Protein AF-A0A1V5ZGH4-F1 (afdb_monomer)

Structure (mmCIF, N/CA/C/O backbone):
data_AF-A0A1V5ZGH4-F1
#
_entry.id   AF-A0A1V5ZGH4-F1
#
loop_
_atom_site.group_PDB
_atom_site.id
_atom_site.type_symbol
_atom_site.label_atom_id
_atom_site.label_alt_id
_atom_site.label_comp_id
_atom_site.label_asym_id
_atom_site.label_entity_id
_atom_site.label_seq_id
_atom_site.pdbx_PDB_ins_code
_atom_site.Cartn_x
_atom_site.Cartn_y
_atom_site.Cartn_z
_atom_site.occupancy
_atom_site.B_iso_or_equiv
_atom_site.auth_seq_id
_atom_site.auth_comp_id
_atom_site.auth_asym_id
_atom_site.auth_atom_id
_atom_site.pdbx_PDB_model_num
ATOM 1 N N . MET A 1 1 ? -21.050 -9.419 33.003 1.00 55.97 1 MET A N 1
ATOM 2 C CA . MET A 1 1 ? -20.759 -8.321 32.056 1.00 55.97 1 MET A CA 1
ATOM 3 C C . MET A 1 1 ? -19.271 -8.332 31.789 1.00 55.97 1 MET A C 1
ATOM 5 O O . MET A 1 1 ? -18.521 -8.417 32.752 1.00 55.97 1 MET A O 1
ATOM 9 N N . GLY A 1 2 ? -18.867 -8.353 30.518 1.00 61.31 2 GLY A N 1
ATOM 10 C CA . GLY A 1 2 ? -17.455 -8.269 30.138 1.00 61.31 2 GLY A CA 1
ATOM 11 C C . GLY A 1 2 ? -16.910 -6.844 30.262 1.00 61.31 2 GLY A C 1
ATOM 12 O O . GLY A 1 2 ? -17.656 -5.923 30.594 1.00 61.31 2 GLY A O 1
ATOM 13 N N . ALA A 1 3 ? -15.615 -6.678 29.999 1.00 75.69 3 ALA A N 1
ATOM 14 C CA . ALA A 1 3 ? -14.953 -5.377 30.025 1.00 75.69 3 ALA A CA 1
ATOM 15 C C . ALA A 1 3 ? -15.514 -4.420 28.954 1.00 75.69 3 ALA A C 1
ATOM 17 O O . ALA A 1 3 ? -15.968 -4.855 27.892 1.00 75.69 3 ALA A O 1
ATOM 18 N N . PHE A 1 4 ? -15.469 -3.118 29.249 1.00 80.56 4 PHE A N 1
ATOM 19 C CA . PHE A 1 4 ? -15.640 -2.064 28.250 1.00 80.56 4 PHE A CA 1
ATOM 20 C C . PHE A 1 4 ? -14.310 -1.884 27.518 1.00 80.56 4 PHE A C 1
ATOM 22 O O . PHE A 1 4 ? -13.289 -1.665 28.164 1.00 80.56 4 PHE A O 1
ATOM 29 N N . ASP A 1 5 ? -14.324 -2.025 26.197 1.00 83.19 5 ASP A N 1
ATOM 30 C CA . ASP A 1 5 ? -13.121 -2.030 25.355 1.00 83.19 5 ASP A CA 1
ATOM 31 C C . ASP A 1 5 ? -12.947 -0.740 24.545 1.00 83.19 5 ASP A C 1
ATOM 33 O O . ASP A 1 5 ? -11.845 -0.457 24.088 1.00 83.19 5 ASP A O 1
ATOM 37 N N . THR A 1 6 ? -14.002 0.071 24.414 1.00 86.44 6 THR A N 1
ATOM 38 C CA . THR A 1 6 ? -13.953 1.350 23.699 1.00 86.44 6 THR A CA 1
ATOM 39 C C . THR A 1 6 ? -14.503 2.478 24.569 1.00 86.44 6 THR A C 1
ATOM 41 O O . THR A 1 6 ? -15.529 2.323 25.233 1.00 86.44 6 THR A O 1
ATOM 44 N N . ILE A 1 7 ? -13.833 3.631 24.568 1.00 89.75 7 ILE A N 1
ATOM 45 C CA . ILE A 1 7 ? -14.253 4.830 25.299 1.00 89.75 7 ILE A CA 1
ATOM 46 C C . ILE A 1 7 ? -14.331 5.990 24.312 1.00 89.75 7 ILE A C 1
ATOM 48 O O . ILE A 1 7 ? -13.326 6.375 23.723 1.00 89.75 7 ILE A O 1
ATOM 52 N N . VAL A 1 8 ? -15.524 6.560 24.159 1.00 88.88 8 VAL A N 1
ATOM 53 C CA . VAL A 1 8 ? -15.754 7.765 23.361 1.00 88.88 8 VAL A CA 1
ATOM 54 C C . VAL A 1 8 ? -15.909 8.944 24.310 1.00 88.88 8 VAL A C 1
ATOM 56 O O . VAL A 1 8 ? -16.817 8.950 25.140 1.00 88.88 8 VAL A O 1
ATOM 59 N N . THR A 1 9 ? -15.049 9.950 24.175 1.00 91.62 9 THR A N 1
ATOM 60 C CA . THR A 1 9 ? -15.117 11.181 24.971 1.00 91.62 9 THR A CA 1
ATOM 61 C C . THR A 1 9 ? -15.479 12.346 24.066 1.00 91.62 9 THR A C 1
ATOM 63 O O . THR A 1 9 ? -14.776 12.630 23.101 1.00 91.62 9 THR A O 1
ATOM 66 N N . VAL A 1 10 ? -16.569 13.037 24.390 1.00 90.56 10 VAL A N 1
ATOM 67 C CA . VAL A 1 10 ? -16.991 14.259 23.704 1.00 90.56 10 VAL A CA 1
ATOM 68 C C . VAL A 1 10 ? -16.740 15.431 24.634 1.00 90.56 10 VAL A C 1
ATOM 70 O O . VAL A 1 10 ? -17.410 15.550 25.659 1.00 90.56 10 VAL A O 1
ATOM 73 N N . THR A 1 11 ? -15.800 16.296 24.266 1.00 93.00 11 THR A N 1
ATOM 74 C CA . THR A 1 11 ? -15.517 17.546 24.977 1.00 93.00 11 THR A CA 1
ATOM 75 C C . THR A 1 11 ? -16.171 18.704 24.236 1.00 93.00 11 THR A C 1
ATOM 77 O O . THR A 1 11 ? -16.008 18.847 23.026 1.00 93.00 11 THR A O 1
ATOM 80 N N . ARG A 1 12 ? -16.940 19.515 24.956 1.00 92.12 12 ARG A N 1
ATOM 81 C CA . ARG A 1 12 ? -17.591 20.721 24.438 1.00 92.12 12 ARG A CA 1
ATOM 82 C C . ARG A 1 12 ? -16.679 21.936 24.597 1.00 92.12 12 ARG A C 1
ATOM 84 O O . ARG A 1 12 ? -15.725 21.909 25.369 1.00 92.12 12 ARG A O 1
ATOM 91 N N . GLU A 1 13 ? -16.997 23.019 23.890 1.00 91.62 13 GLU A N 1
ATOM 92 C CA . GLU A 1 13 ? -16.231 24.278 23.950 1.00 91.62 13 GLU A CA 1
ATOM 93 C C . GLU A 1 13 ? -16.176 24.894 25.357 1.00 91.62 13 GLU A C 1
ATOM 95 O O . GLU A 1 13 ? -15.212 25.572 25.696 1.00 91.62 13 GLU A O 1
ATOM 100 N N . ASP A 1 14 ? -17.175 24.622 26.200 1.00 93.06 14 ASP A N 1
ATOM 101 C CA . ASP A 1 14 ? -17.209 25.041 27.607 1.00 93.06 14 ASP A CA 1
ATOM 102 C C . ASP A 1 14 ? -16.295 24.200 28.525 1.00 93.06 14 ASP A C 1
ATOM 104 O O . ASP A 1 14 ? -16.265 24.410 29.737 1.00 93.06 14 ASP A O 1
ATOM 108 N N . GLY A 1 15 ? -15.555 23.241 27.958 1.00 89.19 15 GLY A N 1
ATOM 109 C CA . GLY A 1 15 ? -14.664 22.333 28.674 1.00 89.19 15 GLY A CA 1
ATOM 110 C C . GLY A 1 15 ? -15.375 21.159 29.348 1.00 89.19 15 GLY A C 1
ATOM 111 O O . GLY A 1 15 ? -14.707 20.316 29.947 1.00 89.19 15 GLY A O 1
ATOM 112 N N . THR A 1 16 ? -16.705 21.056 29.252 1.00 93.94 16 THR A N 1
ATOM 113 C CA . THR A 1 16 ? -17.432 19.900 29.784 1.00 93.94 16 THR A CA 1
ATOM 114 C C . THR A 1 16 ? -17.231 18.684 28.889 1.00 93.94 16 THR A C 1
ATOM 116 O O . THR A 1 16 ? -17.335 18.765 27.664 1.00 93.94 16 THR A O 1
ATOM 119 N N . SER A 1 17 ? -16.950 17.534 29.501 1.00 93.50 17 SER A N 1
ATOM 120 C CA . SER A 1 17 ? -16.803 16.264 28.797 1.00 93.50 17 SER A CA 1
ATOM 121 C C . SER A 1 17 ? -17.914 15.288 29.166 1.00 93.50 17 SER A C 1
ATOM 123 O O . SER A 1 17 ? -18.439 15.283 30.282 1.00 93.50 17 SER A O 1
ATOM 125 N N . ARG A 1 18 ? -18.308 14.474 28.189 1.00 93.44 18 ARG A N 1
ATOM 126 C CA . ARG A 1 18 ? -19.202 13.329 28.371 1.00 93.44 18 ARG A CA 1
ATOM 127 C C . ARG A 1 18 ? -18.505 12.098 27.832 1.00 93.44 18 ARG A C 1
ATOM 129 O O . ARG A 1 18 ? -17.919 12.154 26.750 1.00 93.44 18 ARG A O 1
ATOM 136 N N . THR A 1 19 ? -18.597 11.002 28.565 1.00 93.50 19 THR A N 1
ATOM 137 C CA . THR A 1 19 ? -17.892 9.766 28.240 1.00 93.50 19 THR A CA 1
ATOM 138 C C . THR A 1 19 ? -18.896 8.656 28.000 1.00 93.50 19 THR A C 1
ATOM 140 O O . THR A 1 19 ? -19.766 8.403 28.826 1.00 93.50 19 THR A O 1
ATOM 143 N N . LEU A 1 20 ? -18.769 7.960 26.881 1.00 93.31 20 LEU A N 1
ATOM 144 C CA . LEU A 1 20 ? -19.541 6.771 26.568 1.00 93.31 20 LEU A CA 1
ATOM 145 C C . LEU A 1 20 ? -18.589 5.578 26.514 1.00 93.31 20 LEU A C 1
ATOM 147 O O . LEU A 1 20 ? -17.745 5.482 25.626 1.00 93.31 20 LEU A O 1
ATOM 151 N N . SER A 1 21 ? -18.716 4.669 27.474 1.00 93.25 21 SER A N 1
ATOM 152 C CA . SER A 1 21 ? -17.976 3.407 27.487 1.00 93.25 21 SER A CA 1
ATOM 153 C C . SER A 1 21 ? -18.789 2.350 26.754 1.00 93.25 21 SER A C 1
ATOM 155 O O . SER A 1 21 ? -19.919 2.080 27.151 1.00 93.25 21 SER A O 1
ATOM 157 N N . ILE A 1 22 ? -18.226 1.746 25.713 1.00 92.69 22 ILE A N 1
ATOM 158 C CA . ILE A 1 22 ? -18.838 0.693 24.896 1.00 92.69 22 ILE A CA 1
ATOM 159 C C . ILE A 1 22 ? -18.094 -0.616 25.165 1.00 92.69 22 ILE A C 1
ATOM 161 O O . ILE A 1 22 ? -16.866 -0.647 25.242 1.00 92.69 22 ILE A O 1
ATOM 165 N N . GLY A 1 23 ? -18.847 -1.688 25.389 1.00 91.62 23 GLY A N 1
ATOM 166 C CA . GLY A 1 23 ? -18.306 -2.982 25.785 1.00 91.62 23 GLY A CA 1
ATOM 167 C C . GLY A 1 23 ? -18.726 -4.105 24.862 1.00 91.62 23 GLY A C 1
ATOM 168 O O . GLY A 1 23 ? -18.994 -3.909 23.679 1.00 91.62 23 GLY A O 1
ATOM 169 N N . GLN A 1 24 ? -18.773 -5.309 25.412 1.00 91.94 24 GLN A N 1
ATOM 170 C CA . GLN A 1 24 ? -19.052 -6.524 24.652 1.00 91.94 24 GLN A CA 1
ATOM 171 C C . GLN A 1 24 ? -20.426 -6.504 23.943 1.00 91.94 24 GLN A C 1
ATOM 173 O O . GLN A 1 24 ? -21.331 -5.762 24.357 1.00 91.94 24 GLN A O 1
ATOM 178 N N . PRO A 1 25 ? -20.602 -7.335 22.896 1.00 91.31 25 PRO A N 1
ATOM 179 C CA . PRO A 1 25 ? -21.894 -7.540 22.251 1.00 91.31 25 PRO A CA 1
ATOM 180 C C . PRO A 1 25 ? -23.003 -7.884 23.250 1.00 91.31 25 PRO A C 1
ATOM 182 O O . PRO A 1 25 ? -22.788 -8.590 24.240 1.00 91.31 25 PRO A O 1
ATOM 185 N N . SER A 1 26 ? -24.200 -7.366 22.991 1.00 91.81 26 SER A N 1
ATOM 186 C CA . SER A 1 26 ? -25.384 -7.668 23.786 1.00 91.81 26 SER A CA 1
ATOM 187 C C . SER A 1 26 ? -25.845 -9.100 23.543 1.00 91.81 26 SER A C 1
ATOM 189 O O . SER A 1 26 ? -25.859 -9.585 22.417 1.00 91.81 26 SER A O 1
ATOM 191 N N . LEU A 1 27 ? -26.258 -9.778 24.614 1.00 91.25 27 LEU A N 1
ATOM 192 C CA . LEU A 1 27 ? -26.793 -11.140 24.527 1.00 91.25 27 LEU A CA 1
ATOM 193 C C . LEU A 1 27 ? -28.260 -11.172 24.076 1.00 91.25 27 LEU A C 1
ATOM 195 O O . LEU A 1 27 ? -28.782 -12.239 23.766 1.00 91.25 27 LEU A O 1
ATOM 199 N N . SER A 1 28 ? -28.948 -10.029 24.110 1.00 87.62 28 SER A N 1
ATOM 200 C CA . SER A 1 28 ? -30.410 -9.966 23.972 1.00 87.62 28 SER A CA 1
ATOM 201 C C . SER A 1 28 ? -30.882 -9.218 22.732 1.00 87.62 28 SER A C 1
ATOM 203 O O . SER A 1 28 ? -31.994 -9.461 22.276 1.00 87.62 28 SER A O 1
ATOM 205 N N . ILE A 1 29 ? -30.069 -8.307 22.199 1.00 89.00 29 ILE A N 1
ATOM 206 C CA . ILE A 1 29 ? -30.369 -7.567 20.970 1.00 89.00 29 ILE A CA 1
ATOM 207 C C . ILE A 1 29 ? -29.097 -7.432 20.136 1.00 89.00 29 ILE A C 1
ATOM 209 O O . ILE A 1 29 ? -28.000 -7.476 20.688 1.00 89.00 29 ILE A O 1
ATOM 213 N N . ASP A 1 30 ? -29.250 -7.223 18.831 1.00 89.81 30 ASP A N 1
ATOM 214 C CA . ASP A 1 30 ? -28.123 -6.965 17.934 1.00 89.81 30 ASP A CA 1
ATOM 215 C C . ASP A 1 30 ? -27.533 -5.569 18.200 1.00 89.81 30 ASP A C 1
ATOM 217 O O . ASP A 1 30 ? -28.097 -4.535 17.822 1.00 89.81 30 ASP A O 1
ATOM 221 N N . GLY A 1 31 ? -26.433 -5.533 18.952 1.00 92.31 31 GLY A N 1
ATOM 222 C CA . GLY A 1 31 ? -25.888 -4.304 19.509 1.00 92.31 31 GLY A CA 1
ATOM 223 C C . GLY A 1 31 ? -24.791 -4.530 20.541 1.00 92.31 31 GLY A C 1
ATOM 224 O O . GLY A 1 31 ? -24.323 -5.651 20.742 1.00 92.31 31 GLY A O 1
ATOM 225 N N . ARG A 1 32 ? -24.376 -3.461 21.226 1.00 93.62 32 ARG A N 1
ATOM 226 C CA . ARG A 1 32 ? -23.315 -3.500 22.250 1.00 93.62 32 ARG A CA 1
ATOM 227 C C . ARG A 1 32 ? -23.765 -2.819 23.534 1.00 93.62 32 ARG A C 1
ATOM 229 O O . ARG A 1 32 ? -24.483 -1.820 23.496 1.00 93.62 32 ARG A O 1
ATOM 236 N N . TYR A 1 33 ? -23.347 -3.355 24.678 1.00 94.19 33 TYR A N 1
ATOM 237 C CA . TYR A 1 33 ? -23.601 -2.699 25.960 1.00 94.19 33 TYR A CA 1
ATOM 238 C C . TYR A 1 33 ? -22.819 -1.389 26.057 1.00 94.19 33 TYR A C 1
ATOM 240 O O . TYR A 1 33 ? -21.666 -1.324 25.631 1.00 94.19 33 TYR A O 1
ATOM 248 N N . ALA A 1 34 ? -23.426 -0.366 26.657 1.00 93.94 34 ALA A N 1
ATOM 249 C CA . ALA A 1 34 ? -22.778 0.916 26.877 1.00 93.94 34 ALA A CA 1
ATOM 250 C C . ALA A 1 34 ? -23.154 1.558 28.217 1.00 93.94 34 ALA A C 1
ATOM 252 O O . ALA A 1 34 ? -24.226 1.302 28.770 1.00 93.94 34 ALA A O 1
ATOM 253 N N . ARG A 1 35 ? -22.271 2.418 28.727 1.00 94.69 35 ARG A N 1
ATOM 254 C CA . ARG A 1 35 ? -22.491 3.246 29.919 1.00 94.69 35 ARG A CA 1
ATOM 255 C C . ARG A 1 35 ? -22.133 4.688 29.627 1.00 94.69 35 ARG A C 1
ATOM 257 O O . ARG A 1 35 ? -21.101 4.957 29.020 1.00 94.69 35 ARG A O 1
ATOM 264 N N . LEU A 1 36 ? -22.974 5.600 30.097 1.00 93.31 36 LEU A N 1
ATOM 265 C CA . LEU A 1 36 ? -22.738 7.035 30.001 1.00 93.31 36 LEU A CA 1
ATOM 266 C C . LEU A 1 36 ? -22.156 7.541 31.325 1.00 93.31 36 LEU A C 1
ATOM 268 O O . LEU A 1 36 ? -22.704 7.240 32.385 1.00 93.31 36 LEU A O 1
ATOM 272 N N . ASP A 1 37 ? -21.055 8.281 31.253 1.00 91.94 37 ASP A N 1
ATOM 273 C CA . ASP A 1 37 ? -20.356 8.949 32.357 1.00 91.94 37 ASP A CA 1
ATOM 274 C C . ASP A 1 37 ? -20.079 8.044 33.568 1.00 91.94 37 ASP A C 1
ATOM 276 O O . ASP A 1 37 ? -20.186 8.464 34.717 1.00 91.94 37 ASP A O 1
ATOM 280 N N . GLY A 1 38 ? -19.770 6.768 33.315 1.00 85.81 38 GLY A N 1
ATOM 281 C CA . GLY A 1 38 ? -19.502 5.790 34.373 1.00 85.81 38 GLY A CA 1
ATOM 282 C C . GLY A 1 38 ? -20.718 5.410 35.228 1.00 85.81 38 GLY A C 1
ATOM 283 O O . GLY A 1 38 ? -20.540 4.776 36.263 1.00 85.81 38 GLY A O 1
ATOM 284 N N . SER A 1 39 ? -21.938 5.768 34.815 1.00 89.88 39 SER A N 1
ATOM 285 C CA . SER A 1 39 ? -23.162 5.421 35.547 1.00 89.88 39 SER A CA 1
ATOM 286 C C . SER A 1 39 ? -23.381 3.906 35.671 1.00 89.88 39 SER A C 1
ATOM 288 O O . SER A 1 39 ? -22.960 3.116 34.823 1.00 89.88 39 SER A O 1
ATOM 290 N N . ASP A 1 40 ? -24.097 3.495 36.723 1.00 86.38 40 ASP A N 1
ATOM 291 C CA . ASP A 1 40 ? -24.475 2.090 36.944 1.00 86.38 40 ASP A CA 1
ATOM 292 C C . ASP A 1 40 ? -25.508 1.580 35.926 1.00 86.38 40 ASP A C 1
ATOM 294 O O . ASP A 1 40 ? -25.637 0.374 35.689 1.00 86.38 40 ASP A O 1
ATOM 298 N N . ALA A 1 41 ? -26.238 2.501 35.290 1.00 87.75 41 ALA A N 1
ATOM 299 C CA . ALA A 1 41 ? -27.206 2.182 34.255 1.00 87.75 41 ALA A CA 1
ATOM 300 C C . ALA A 1 41 ? -26.488 1.673 32.999 1.00 87.75 41 ALA A C 1
ATOM 302 O O . ALA A 1 41 ? -25.701 2.380 32.373 1.00 87.75 41 ALA A O 1
ATOM 303 N N . THR A 1 42 ? -26.790 0.435 32.607 1.00 89.56 42 THR A N 1
ATOM 304 C CA . THR A 1 42 ? -26.264 -0.145 31.371 1.00 89.56 42 THR A CA 1
ATOM 305 C C . THR A 1 42 ? -27.312 -0.049 30.276 1.00 89.56 42 THR A C 1
ATOM 307 O O . THR A 1 42 ? -28.404 -0.605 30.387 1.00 89.56 42 THR A O 1
ATOM 310 N N . LEU A 1 43 ? -26.961 0.675 29.222 1.00 91.81 43 LEU A N 1
ATOM 311 C CA . LEU A 1 43 ? -27.752 0.829 28.014 1.00 91.81 43 LEU A CA 1
ATOM 312 C C . LEU A 1 43 ? -27.292 -0.193 26.974 1.00 91.81 43 LEU A C 1
ATOM 314 O O . LEU A 1 43 ? -26.220 -0.792 27.098 1.00 91.81 43 LEU A O 1
ATOM 318 N N . VAL A 1 44 ? -28.092 -0.375 25.929 1.00 93.50 44 VAL A N 1
ATOM 319 C CA . VAL A 1 44 ? -27.666 -1.125 24.749 1.00 93.50 44 VAL A CA 1
ATOM 320 C C . VAL A 1 44 ? -27.746 -0.210 23.541 1.00 93.50 44 VAL A C 1
ATOM 322 O O . VAL A 1 44 ? -28.803 0.343 23.247 1.00 93.50 44 VAL A O 1
ATOM 325 N N . LEU A 1 45 ? -26.613 -0.037 22.870 1.00 93.12 45 LEU A N 1
ATOM 326 C CA . LEU A 1 45 ? -26.533 0.631 21.579 1.00 93.12 45 LEU A CA 1
ATOM 327 C C . LEU A 1 45 ? -26.938 -0.358 20.497 1.00 93.12 45 LEU A C 1
ATOM 329 O O . LEU A 1 45 ? -26.539 -1.523 20.557 1.00 93.12 45 LEU A O 1
ATOM 333 N N . SER A 1 46 ? -27.684 0.108 19.498 1.00 94.31 46 SER A N 1
ATOM 334 C CA . SER A 1 46 ? -27.906 -0.682 18.289 1.00 94.31 46 SER A CA 1
ATOM 335 C C . SER A 1 46 ? -26.567 -0.979 17.610 1.00 94.31 46 SER A C 1
ATOM 337 O O . SER A 1 46 ? -25.608 -0.216 17.761 1.00 94.31 46 SER A O 1
ATOM 339 N N . ARG A 1 47 ? -26.492 -2.064 16.836 1.00 90.75 47 ARG A N 1
ATOM 340 C CA . ARG A 1 47 ? -25.303 -2.366 16.029 1.00 90.75 47 ARG A CA 1
ATOM 341 C C . ARG A 1 47 ? -24.875 -1.175 15.165 1.00 90.75 47 ARG A C 1
ATOM 343 O O . ARG A 1 47 ? -23.711 -0.799 15.194 1.00 90.75 47 ARG A O 1
ATOM 350 N N . ALA A 1 48 ? -25.826 -0.545 14.476 1.00 89.75 48 ALA A N 1
ATOM 351 C CA . ALA A 1 48 ? -25.554 0.586 13.595 1.00 89.75 48 ALA A CA 1
ATOM 352 C C . ALA A 1 48 ? -24.981 1.803 14.341 1.00 89.75 48 ALA A C 1
ATOM 354 O O . ALA A 1 48 ? -24.128 2.505 13.805 1.00 89.75 48 ALA A O 1
ATOM 355 N N . ASP A 1 49 ? -25.434 2.076 15.567 1.00 91.44 49 ASP A N 1
ATOM 356 C CA . ASP A 1 49 ? -24.892 3.183 16.366 1.00 91.44 49 ASP A CA 1
ATOM 357 C C . ASP A 1 49 ? -23.538 2.828 16.976 1.00 91.44 49 ASP A C 1
ATOM 359 O O . ASP A 1 49 ? -22.646 3.671 17.021 1.00 91.44 49 ASP A O 1
ATOM 363 N N . ALA A 1 50 ? -23.361 1.576 17.402 1.00 89.06 50 ALA A N 1
ATOM 364 C CA . ALA A 1 50 ? -22.081 1.087 17.887 1.00 89.06 50 ALA A CA 1
ATOM 365 C C . ALA A 1 50 ? -21.004 1.162 16.792 1.00 89.06 50 ALA A C 1
ATOM 367 O O . ALA A 1 50 ? -19.940 1.706 17.050 1.00 89.06 50 ALA A O 1
ATOM 368 N N . GLU A 1 51 ? -21.295 0.712 15.568 1.00 87.88 51 GLU A N 1
ATOM 369 C CA . GLU A 1 51 ? -20.355 0.747 14.434 1.00 87.88 51 GLU A CA 1
ATOM 370 C C . GLU A 1 51 ? -19.937 2.178 14.056 1.00 87.88 51 GLU A C 1
ATOM 372 O O . GLU A 1 51 ? -18.766 2.420 13.781 1.00 87.88 51 GLU A O 1
ATOM 377 N N . LYS A 1 52 ? -20.849 3.158 14.131 1.00 86.44 52 LYS A N 1
ATOM 378 C CA . LYS A 1 52 ? -20.514 4.581 13.914 1.00 86.44 52 LYS A CA 1
ATOM 379 C C . LYS A 1 52 ? -19.590 5.158 14.986 1.00 86.44 52 LYS A C 1
ATOM 381 O O . LYS A 1 52 ? -18.876 6.120 14.724 1.00 86.44 52 LYS A O 1
ATOM 386 N N . LEU A 1 53 ? -19.669 4.636 16.208 1.00 86.50 53 LEU A N 1
ATOM 387 C CA . LEU A 1 53 ? -18.897 5.107 17.360 1.00 86.50 53 LEU A CA 1
ATOM 388 C C . LEU A 1 53 ? -17.575 4.353 17.525 1.00 86.50 53 LEU A C 1
ATOM 390 O O . LEU A 1 53 ? -16.660 4.858 18.169 1.00 86.50 53 LEU A O 1
ATOM 394 N N . THR A 1 54 ? -17.474 3.160 16.945 1.00 83.50 54 THR A N 1
ATOM 395 C CA . THR A 1 54 ? -16.273 2.327 16.928 1.00 83.50 54 THR A CA 1
ATOM 396 C C . THR A 1 54 ? -15.781 2.163 15.496 1.00 83.50 54 THR A C 1
ATOM 398 O O . THR A 1 54 ? -15.617 1.034 15.028 1.00 83.50 54 THR A O 1
ATOM 401 N N . LEU A 1 55 ? -15.589 3.284 14.789 1.00 78.62 55 LEU A N 1
ATOM 402 C CA . LEU A 1 55 ? -14.953 3.253 13.475 1.00 78.62 55 LEU A CA 1
ATOM 403 C C . LEU A 1 55 ? -13.604 2.541 13.621 1.00 78.62 55 LEU A C 1
ATOM 405 O O . LEU A 1 55 ? -12.839 2.879 14.536 1.00 78.62 55 LEU A O 1
ATOM 409 N N . PRO A 1 56 ? -13.318 1.530 12.787 1.00 73.94 56 PRO A N 1
ATOM 410 C CA . PRO A 1 56 ? -12.026 0.880 12.834 1.00 73.94 56 PRO A CA 1
ATOM 411 C C . PRO A 1 56 ? -10.962 1.938 12.553 1.00 73.94 56 PRO A C 1
ATOM 413 O O . PRO A 1 56 ? -11.172 2.848 11.755 1.00 73.94 56 PRO A O 1
ATOM 416 N N . VAL A 1 57 ? -9.818 1.826 13.227 1.00 70.12 57 VAL A N 1
ATOM 417 C CA . VAL A 1 57 ? -8.762 2.844 13.163 1.00 70.12 57 VAL A CA 1
ATOM 418 C C . VAL A 1 57 ? -8.390 3.158 11.713 1.00 70.12 57 VAL A C 1
ATOM 420 O O . VAL A 1 57 ? -8.204 4.323 11.395 1.00 70.12 57 VAL A O 1
ATOM 423 N N . ARG A 1 58 ? -8.404 2.160 10.822 1.00 73.50 58 ARG A N 1
ATOM 424 C CA . ARG A 1 58 ? -8.174 2.314 9.379 1.00 73.50 58 ARG A CA 1
ATOM 425 C C . ARG A 1 58 ? -9.073 3.336 8.676 1.00 73.50 58 ARG A C 1
ATOM 427 O O . ARG A 1 58 ? -8.586 4.031 7.796 1.00 73.50 58 ARG A O 1
ATOM 434 N N . ASP A 1 59 ? -10.325 3.493 9.104 1.00 73.44 59 ASP A N 1
ATOM 435 C CA . ASP A 1 59 ? -11.275 4.438 8.499 1.00 73.44 59 ASP A CA 1
ATOM 436 C C . ASP A 1 59 ? -10.920 5.898 8.838 1.00 73.44 59 ASP A C 1
ATOM 438 O O . ASP A 1 59 ? -11.460 6.831 8.248 1.00 73.44 59 ASP A O 1
ATOM 442 N N . LEU A 1 60 ? -10.009 6.109 9.795 1.00 73.94 60 LEU A N 1
ATOM 443 C CA . LEU A 1 60 ? -9.483 7.424 10.156 1.00 73.94 60 LEU A CA 1
ATOM 444 C C . LEU A 1 60 ? -8.227 7.802 9.355 1.00 73.94 60 LEU A C 1
ATOM 446 O O . LEU A 1 60 ? -7.760 8.935 9.479 1.00 73.94 60 LEU A O 1
ATOM 450 N N . PHE A 1 61 ? -7.670 6.884 8.559 1.00 68.69 61 PHE A N 1
ATOM 451 C CA . PHE A 1 61 ? -6.455 7.107 7.779 1.00 68.69 61 PHE A CA 1
ATOM 452 C C . PHE A 1 61 ? -6.742 7.066 6.280 1.00 68.69 61 PHE A C 1
ATOM 454 O O . PHE A 1 61 ? -7.580 6.312 5.794 1.00 68.69 61 PHE A O 1
ATOM 461 N N . VAL A 1 62 ? -5.988 7.865 5.529 1.00 69.00 62 VAL A N 1
ATOM 462 C CA . VAL A 1 62 ? -5.881 7.692 4.081 1.00 69.00 62 VAL A CA 1
ATOM 463 C C . VAL A 1 62 ? -4.972 6.486 3.845 1.00 69.00 62 VAL A C 1
ATOM 465 O O . VAL A 1 62 ? -3.797 6.524 4.196 1.00 69.00 62 VAL A O 1
ATOM 468 N N . LEU A 1 63 ? -5.530 5.406 3.294 1.00 75.06 63 LEU A N 1
ATOM 469 C CA . LEU A 1 63 ? -4.810 4.154 3.012 1.00 75.06 63 LEU A CA 1
ATOM 470 C C . LEU A 1 63 ? -4.129 4.150 1.633 1.00 75.06 63 LEU A C 1
ATOM 472 O O . LEU A 1 63 ? -3.618 3.115 1.210 1.00 75.06 63 LEU A O 1
ATOM 476 N N . SER A 1 64 ? -4.109 5.291 0.937 1.00 76.44 64 SER A N 1
ATOM 477 C CA . SER A 1 64 ? -3.158 5.549 -0.149 1.00 76.44 64 SER A CA 1
ATOM 478 C C . SER A 1 64 ? -1.794 5.776 0.481 1.00 76.44 64 SER A C 1
ATOM 480 O O . SER A 1 64 ? -1.526 6.820 1.071 1.00 76.44 64 SER A O 1
ATOM 482 N N . VAL A 1 65 ? -0.965 4.742 0.431 1.00 71.25 65 VAL A N 1
ATOM 483 C CA . VAL A 1 65 ? 0.323 4.730 1.130 1.00 71.25 65 VAL A CA 1
ATOM 484 C C . VAL A 1 65 ? 1.463 5.227 0.240 1.00 71.25 65 VAL A C 1
ATOM 486 O O . VAL A 1 65 ? 2.526 5.625 0.718 1.00 71.25 65 VAL A O 1
ATOM 489 N N . LEU A 1 66 ? 1.233 5.217 -1.068 1.00 79.44 66 LEU A N 1
ATOM 490 C CA . LEU A 1 66 ? 2.139 5.747 -2.065 1.00 79.44 66 LEU A CA 1
ATOM 491 C C . LEU A 1 66 ? 1.603 7.116 -2.481 1.00 79.44 66 LEU A C 1
ATOM 493 O O . LEU A 1 66 ? 0.481 7.225 -2.959 1.00 79.44 66 LEU A O 1
ATOM 497 N N . ASP A 1 67 ? 2.390 8.154 -2.213 1.00 80.25 67 ASP A N 1
ATOM 498 C CA . ASP A 1 67 ? 2.083 9.538 -2.578 1.00 80.25 67 ASP A CA 1
ATOM 499 C C . ASP A 1 67 ? 3.344 10.161 -3.169 1.00 80.25 67 ASP A C 1
ATOM 501 O O . ASP A 1 67 ? 4.068 10.929 -2.530 1.00 80.25 67 ASP A O 1
ATOM 505 N N . PHE A 1 68 ? 3.685 9.720 -4.376 1.00 83.81 68 PHE A N 1
ATOM 506 C CA . PHE A 1 68 ? 4.808 10.274 -5.113 1.00 83.81 68 PHE A CA 1
ATOM 507 C C . PHE A 1 68 ? 4.321 10.981 -6.372 1.00 83.81 68 PHE A C 1
ATOM 509 O O . PHE A 1 68 ? 3.314 10.631 -6.985 1.00 83.81 68 PHE A O 1
ATOM 516 N N . ASP A 1 69 ? 5.071 11.999 -6.785 1.00 85.38 69 ASP A N 1
ATOM 517 C CA . ASP A 1 69 ? 4.778 12.722 -8.014 1.00 85.38 69 ASP A CA 1
ATOM 518 C C . ASP A 1 69 ? 5.061 11.807 -9.213 1.00 85.38 69 ASP A C 1
ATOM 520 O O . ASP A 1 69 ? 6.216 11.590 -9.591 1.00 85.38 69 ASP A O 1
ATOM 524 N N . VAL A 1 70 ? 3.995 11.264 -9.808 1.00 86.00 70 VAL A N 1
ATOM 525 C CA . VAL A 1 70 ? 4.058 10.347 -10.957 1.00 86.00 70 VAL A CA 1
ATOM 526 C C . VAL A 1 70 ? 4.862 10.933 -12.123 1.00 86.00 70 VAL A C 1
ATOM 528 O O . VAL A 1 70 ? 5.542 10.204 -12.843 1.00 86.00 70 VAL A O 1
ATOM 531 N N . GLN A 1 71 ? 4.876 12.264 -12.271 1.00 86.56 71 GLN A N 1
ATOM 532 C CA . GLN A 1 71 ? 5.633 12.950 -13.317 1.00 86.56 71 GLN A CA 1
ATOM 533 C C . GLN A 1 71 ? 7.123 13.071 -13.002 1.00 86.56 71 GLN A C 1
ATOM 535 O O . GLN A 1 71 ? 7.894 13.358 -13.914 1.00 86.56 71 GLN A O 1
ATOM 540 N N . LYS A 1 72 ? 7.552 12.789 -11.769 1.00 88.62 72 LYS A N 1
ATOM 541 C CA . LYS A 1 72 ? 8.959 12.780 -11.339 1.00 88.62 72 LYS A CA 1
ATOM 542 C C . LYS A 1 72 ? 9.531 11.378 -11.154 1.00 88.62 72 LYS A C 1
ATOM 544 O O . LYS A 1 72 ? 10.663 11.247 -10.699 1.00 88.62 72 LYS A O 1
ATOM 549 N N . VAL A 1 73 ?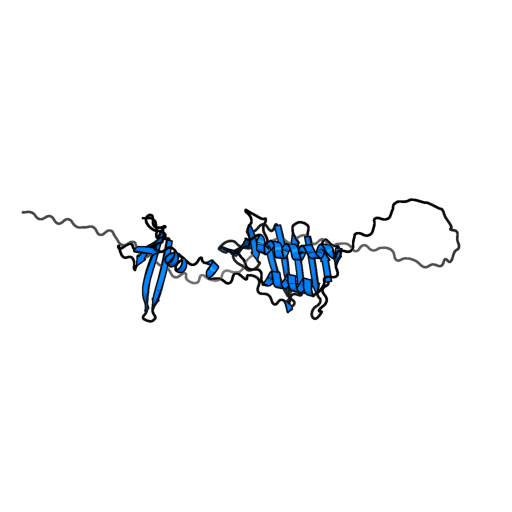 8.807 10.316 -11.507 1.00 90.19 73 VAL A N 1
ATOM 550 C CA . VAL A 1 73 ? 9.349 8.948 -11.443 1.00 90.19 73 VAL A CA 1
ATOM 551 C C . VAL A 1 73 ? 10.423 8.773 -12.505 1.00 90.19 73 VAL A C 1
ATOM 553 O O . VAL A 1 73 ? 10.154 8.917 -13.687 1.00 90.19 73 VAL A O 1
ATOM 556 N N . LYS A 1 74 ? 11.659 8.483 -12.115 1.00 93.06 74 LYS A N 1
ATOM 557 C CA . LYS A 1 74 ? 12.784 8.300 -13.040 1.00 93.06 74 LYS A CA 1
ATOM 558 C C . LYS A 1 74 ? 13.017 6.830 -13.368 1.00 93.06 74 LYS A C 1
ATOM 560 O O . LYS A 1 74 ? 13.377 6.493 -14.496 1.00 93.06 74 LYS A O 1
ATOM 565 N N . GLN A 1 75 ? 12.831 5.964 -12.379 1.00 93.00 75 GLN A N 1
ATOM 566 C CA . GLN A 1 75 ? 13.068 4.534 -12.502 1.00 93.00 75 GLN A CA 1
ATOM 567 C C . GLN A 1 75 ? 12.047 3.761 -11.668 1.00 93.00 75 GLN A C 1
ATOM 569 O O . GLN A 1 75 ? 11.689 4.175 -10.567 1.00 93.00 75 GLN A O 1
ATOM 574 N N . LEU A 1 76 ? 11.599 2.631 -12.203 1.00 93.25 76 LEU A N 1
ATOM 575 C CA . LEU A 1 76 ? 10.762 1.654 -11.526 1.00 93.25 76 LEU A CA 1
ATOM 576 C C . LEU A 1 76 ? 11.409 0.281 -11.703 1.00 93.25 76 LEU A C 1
ATOM 578 O O . LEU A 1 76 ? 11.605 -0.174 -12.826 1.00 93.25 76 LEU A O 1
ATOM 582 N N . HIS A 1 77 ? 11.738 -0.382 -10.600 1.00 94.31 77 HIS A N 1
ATOM 583 C CA . HIS A 1 77 ? 12.273 -1.741 -10.601 1.00 94.31 77 HIS A CA 1
ATOM 584 C C . HIS A 1 77 ? 11.340 -2.658 -9.825 1.00 94.31 77 HIS A C 1
ATOM 586 O O . HIS A 1 77 ? 11.147 -2.459 -8.632 1.00 94.31 77 HIS A O 1
ATOM 592 N N . VAL A 1 78 ? 10.761 -3.657 -10.480 1.00 92.06 78 VAL A N 1
ATOM 593 C CA . VAL A 1 78 ? 9.869 -4.640 -9.860 1.00 92.06 78 VAL A CA 1
ATOM 594 C C . VAL A 1 78 ? 10.483 -6.025 -9.990 1.00 92.06 78 VAL A C 1
ATOM 596 O O . VAL A 1 78 ? 10.815 -6.461 -11.087 1.00 92.06 78 VAL A O 1
ATOM 599 N N . THR A 1 79 ? 10.605 -6.728 -8.869 1.00 91.62 79 THR A N 1
ATOM 600 C CA . THR A 1 79 ? 11.146 -8.089 -8.782 1.00 91.62 79 THR A CA 1
ATOM 601 C C . THR A 1 79 ? 10.190 -8.978 -7.998 1.00 91.62 79 THR A C 1
ATOM 603 O O . THR A 1 79 ? 9.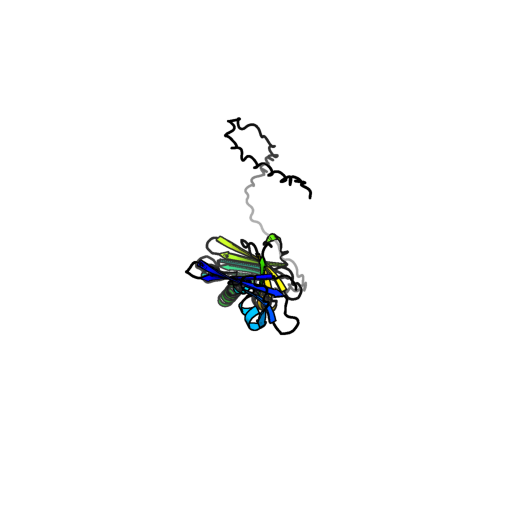678 -8.556 -6.964 1.00 91.62 79 THR A O 1
ATOM 606 N N . GLY A 1 80 ? 9.939 -10.201 -8.457 1.00 84.44 80 GLY A N 1
ATOM 607 C CA . GLY A 1 80 ? 9.053 -11.142 -7.762 1.00 84.44 80 GLY A CA 1
ATOM 608 C C . GLY A 1 80 ? 8.593 -12.288 -8.655 1.00 84.44 80 GLY A C 1
ATOM 609 O O . GLY A 1 80 ? 8.492 -12.095 -9.857 1.00 84.44 80 GLY A O 1
ATOM 610 N N . GLU A 1 81 ? 8.366 -13.480 -8.089 1.00 73.12 81 GLU A N 1
ATOM 611 C CA . GLU A 1 81 ? 7.817 -14.684 -8.761 1.00 73.12 81 GLU A CA 1
ATOM 612 C C . GLU A 1 81 ? 8.214 -14.885 -10.245 1.00 73.12 81 GLU A C 1
ATOM 614 O O . GLU A 1 81 ? 7.392 -15.195 -11.104 1.00 73.12 81 GLU A O 1
ATOM 619 N N . GLY A 1 82 ? 9.502 -14.728 -10.570 1.00 76.88 82 GLY A N 1
ATOM 620 C CA . GLY A 1 82 ? 10.015 -14.943 -11.931 1.00 76.88 82 GLY A CA 1
ATOM 621 C C . GLY A 1 82 ? 9.826 -13.773 -12.906 1.00 76.88 82 GLY A C 1
ATOM 622 O O . GLY A 1 82 ? 10.075 -13.943 -14.100 1.00 76.88 82 GLY A O 1
ATOM 623 N N . ALA A 1 83 ? 9.430 -12.602 -12.413 1.00 85.44 83 ALA A N 1
ATOM 624 C CA . ALA A 1 83 ? 9.458 -11.325 -13.108 1.00 85.44 83 ALA A CA 1
ATOM 625 C C . ALA A 1 83 ? 10.548 -10.413 -12.514 1.00 85.44 83 ALA A C 1
ATOM 627 O O . ALA A 1 83 ? 10.627 -10.213 -11.301 1.00 85.44 83 ALA A O 1
ATOM 628 N N . ASP A 1 84 ? 11.372 -9.847 -13.386 1.00 91.38 84 ASP A N 1
ATOM 629 C CA . ASP A 1 84 ? 12.358 -8.804 -13.107 1.00 91.38 84 ASP A CA 1
ATOM 630 C C . ASP A 1 84 ? 12.186 -7.705 -14.161 1.00 91.38 84 ASP A C 1
ATOM 632 O O . ASP A 1 84 ? 12.715 -7.796 -15.270 1.00 91.38 84 ASP A O 1
ATOM 636 N N . LEU A 1 85 ? 11.350 -6.717 -13.844 1.00 92.88 85 LEU A N 1
ATOM 637 C CA . LEU A 1 85 ? 11.020 -5.587 -14.703 1.00 92.88 85 LEU A CA 1
ATOM 638 C C . LEU A 1 85 ? 11.800 -4.359 -14.240 1.00 92.88 85 LEU A C 1
ATOM 640 O O . LEU A 1 85 ? 11.525 -3.817 -13.174 1.00 92.88 85 LEU A O 1
ATOM 644 N N . MET A 1 86 ? 12.709 -3.868 -15.071 1.00 93.75 86 MET A N 1
ATOM 645 C CA . MET A 1 86 ? 13.374 -2.584 -14.880 1.00 93.75 86 MET A CA 1
ATOM 646 C C . MET A 1 86 ? 12.855 -1.605 -15.927 1.00 93.75 86 MET A C 1
ATOM 648 O O . MET A 1 86 ? 12.961 -1.869 -17.120 1.00 93.75 86 MET A O 1
ATOM 652 N N . LEU A 1 87 ? 12.333 -0.464 -15.498 1.00 93.88 87 LEU A N 1
ATOM 653 C CA . LEU A 1 87 ? 11.926 0.646 -16.352 1.00 93.88 87 LEU A CA 1
ATOM 654 C C . LEU A 1 87 ? 12.704 1.887 -15.936 1.00 93.88 87 LEU A C 1
ATOM 656 O O . LEU A 1 87 ? 12.789 2.203 -14.752 1.00 93.88 87 LEU A O 1
ATOM 660 N N . SER A 1 88 ? 13.262 2.610 -16.897 1.00 93.19 88 SER A N 1
ATOM 661 C CA . SER A 1 88 ? 13.978 3.854 -16.645 1.00 93.19 88 SER A CA 1
ATOM 662 C C . SER A 1 88 ? 13.748 4.861 -17.761 1.00 93.19 88 SER A C 1
ATOM 664 O O . SER A 1 88 ? 13.595 4.513 -18.935 1.00 93.19 88 SER A O 1
ATOM 666 N N . ARG A 1 89 ? 13.741 6.137 -17.395 1.00 92.56 89 ARG A N 1
ATOM 667 C CA . ARG A 1 89 ? 13.766 7.251 -18.339 1.00 92.56 89 ARG A CA 1
ATOM 668 C C . ARG A 1 89 ? 14.837 8.251 -17.940 1.00 92.56 89 ARG A C 1
ATOM 670 O O . ARG A 1 89 ? 15.210 8.374 -16.772 1.00 92.56 89 ARG A O 1
ATOM 677 N N . GLU A 1 90 ? 15.345 8.967 -18.930 1.00 85.25 90 GLU A N 1
ATOM 678 C CA . GLU A 1 90 ? 16.229 10.099 -18.678 1.00 85.25 90 GLU A CA 1
ATOM 679 C C . GLU A 1 90 ? 15.415 11.314 -18.224 1.00 85.25 90 GLU A C 1
ATOM 681 O O . GLU A 1 90 ? 14.267 11.492 -18.634 1.00 85.25 90 GLU A O 1
ATOM 686 N N . ALA A 1 91 ? 16.017 12.154 -17.380 1.00 76.81 91 ALA A N 1
ATOM 687 C CA . ALA A 1 91 ? 15.368 13.365 -16.889 1.00 76.81 91 ALA A CA 1
ATOM 688 C C . ALA A 1 91 ? 14.975 14.271 -18.067 1.00 76.81 91 ALA A C 1
ATOM 690 O O . ALA A 1 91 ? 15.802 14.578 -18.929 1.00 76.81 91 ALA A O 1
ATOM 691 N N . GLY A 1 92 ? 13.707 14.680 -18.113 1.00 73.31 92 GLY A N 1
ATOM 692 C CA . GLY A 1 92 ? 13.158 15.478 -19.214 1.00 73.31 92 GLY A CA 1
ATOM 693 C C . GLY A 1 92 ? 12.889 14.717 -20.522 1.00 73.31 92 GLY A C 1
ATOM 694 O O . GLY A 1 92 ? 12.513 15.349 -21.510 1.00 73.31 92 GLY A O 1
ATOM 695 N N . SER A 1 93 ? 13.047 13.389 -20.554 1.00 82.69 93 SER A N 1
ATOM 696 C CA . SER A 1 93 ? 12.640 12.546 -21.684 1.00 82.69 93 SER A CA 1
ATOM 697 C C . SER A 1 93 ? 11.255 11.941 -21.454 1.00 82.69 93 SER A C 1
ATOM 699 O O . SER A 1 93 ? 10.927 11.492 -20.358 1.00 82.69 93 SER A O 1
ATOM 701 N N . SER A 1 94 ? 10.444 11.873 -22.511 1.00 80.88 94 SER A N 1
ATOM 702 C CA . SER A 1 94 ? 9.161 11.149 -22.509 1.00 80.88 94 SER A CA 1
ATOM 703 C C . SER A 1 94 ? 9.306 9.679 -22.913 1.00 80.88 94 SER A C 1
ATOM 705 O O . SER A 1 94 ? 8.315 8.955 -22.976 1.00 80.88 94 SER A O 1
ATOM 707 N N . GLN A 1 95 ? 10.524 9.241 -23.245 1.00 87.06 95 GLN A N 1
ATOM 708 C CA . GLN A 1 95 ? 10.777 7.895 -23.736 1.00 87.06 95 GLN A CA 1
ATOM 709 C C . GLN A 1 95 ? 11.262 6.994 -22.599 1.00 87.06 95 GLN A C 1
ATOM 711 O O . GLN A 1 95 ? 12.285 7.267 -21.968 1.00 87.06 95 GLN A O 1
ATOM 716 N N . TRP A 1 96 ? 10.530 5.907 -22.374 1.00 91.88 96 TRP A N 1
ATOM 717 C CA . TRP A 1 96 ? 10.890 4.870 -21.419 1.00 91.88 96 TRP A CA 1
ATOM 718 C C . TRP A 1 96 ? 11.748 3.798 -22.090 1.00 91.88 96 TRP A C 1
ATOM 720 O O . TRP A 1 96 ? 11.478 3.369 -23.211 1.00 91.88 96 TRP A O 1
ATOM 730 N N . ASN A 1 97 ? 12.775 3.349 -21.381 1.00 91.50 97 ASN A N 1
ATOM 731 C CA . ASN A 1 97 ? 13.549 2.161 -21.706 1.00 91.50 97 ASN A CA 1
ATOM 732 C C . ASN A 1 97 ? 13.291 1.114 -20.630 1.00 91.50 97 ASN A C 1
ATOM 734 O O . ASN A 1 97 ? 12.993 1.457 -19.485 1.00 91.50 97 ASN A O 1
ATOM 738 N N . GLY A 1 98 ? 13.425 -0.164 -20.970 1.00 92.69 98 GLY A N 1
ATOM 739 C CA . GLY A 1 98 ? 13.295 -1.187 -19.952 1.00 92.69 98 GLY A CA 1
ATOM 740 C C . GLY A 1 98 ? 13.906 -2.525 -20.297 1.00 92.69 98 GLY A C 1
ATOM 741 O O . GLY A 1 98 ? 14.259 -2.812 -21.442 1.00 92.69 98 GLY A O 1
ATOM 742 N N . THR A 1 99 ? 13.996 -3.361 -19.275 1.00 92.31 99 THR A N 1
ATOM 743 C CA . THR A 1 99 ? 14.294 -4.779 -19.398 1.00 92.31 99 THR A CA 1
ATOM 744 C C . THR A 1 99 ? 13.242 -5.589 -18.655 1.00 92.31 99 THR A C 1
ATOM 746 O O . THR A 1 99 ? 12.734 -5.166 -17.622 1.00 92.31 99 THR A O 1
ATOM 749 N N . TYR A 1 100 ? 12.912 -6.761 -19.186 1.00 91.25 100 TYR A N 1
ATOM 750 C CA . TYR A 1 100 ? 12.073 -7.749 -18.519 1.00 91.25 100 TYR A CA 1
ATOM 751 C C . TYR A 1 100 ? 12.808 -9.087 -18.516 1.00 91.25 100 TYR A C 1
ATOM 753 O O . TYR A 1 100 ? 13.158 -9.599 -19.581 1.00 91.25 100 TYR A O 1
ATOM 761 N N . ASN A 1 101 ? 13.099 -9.636 -17.337 1.00 90.38 101 ASN A N 1
ATOM 762 C CA . ASN A 1 101 ? 13.904 -10.850 -17.156 1.00 90.38 101 ASN A CA 1
ATOM 763 C C . ASN A 1 101 ? 15.247 -10.796 -17.910 1.00 90.38 101 ASN A C 1
ATOM 765 O O . ASN A 1 101 ? 15.697 -11.777 -18.503 1.00 90.38 101 ASN A O 1
ATOM 769 N N . GLY A 1 102 ? 15.869 -9.613 -17.934 1.00 87.00 102 GLY A N 1
ATOM 770 C CA . GLY A 1 102 ? 17.126 -9.347 -18.641 1.00 87.00 102 GLY A CA 1
ATOM 771 C C . GLY A 1 102 ? 17.002 -9.112 -20.154 1.00 87.00 102 GLY A C 1
ATOM 772 O O . GLY A 1 102 ? 17.978 -8.690 -20.772 1.00 87.00 102 GLY A O 1
ATOM 773 N N . ALA A 1 103 ? 15.832 -9.322 -20.767 1.00 88.56 103 ALA A N 1
ATOM 774 C CA . ALA A 1 103 ? 15.598 -8.998 -22.173 1.00 88.56 103 ALA A CA 1
ATOM 775 C C . ALA A 1 103 ? 15.230 -7.519 -22.334 1.00 88.56 103 ALA A C 1
ATOM 777 O O . ALA A 1 103 ? 14.370 -7.016 -21.615 1.00 88.56 103 ALA A O 1
ATOM 778 N N . VAL A 1 104 ? 15.853 -6.823 -23.288 1.00 89.88 104 VAL A N 1
ATOM 779 C CA . VAL A 1 104 ? 15.512 -5.425 -23.596 1.00 89.88 104 VAL A CA 1
ATOM 780 C C . VAL A 1 104 ? 14.106 -5.363 -24.181 1.00 89.88 104 VAL A C 1
ATOM 782 O O . VAL A 1 104 ? 13.792 -6.061 -25.146 1.00 89.88 104 VAL A O 1
ATOM 785 N N . ILE A 1 105 ? 13.282 -4.502 -23.598 1.00 90.00 105 ILE A N 1
ATOM 786 C CA . ILE A 1 105 ? 11.940 -4.181 -24.070 1.00 90.00 105 ILE A CA 1
ATOM 787 C C . ILE A 1 105 ? 11.885 -2.703 -24.458 1.00 90.00 105 ILE A C 1
ATOM 789 O O . ILE A 1 105 ? 12.604 -1.869 -23.907 1.00 90.00 105 ILE A O 1
ATOM 793 N N . ALA A 1 106 ? 11.017 -2.377 -25.412 1.00 87.25 106 ALA A N 1
ATOM 794 C CA . ALA A 1 106 ? 10.671 -1.002 -25.756 1.00 87.25 106 ALA A CA 1
ATOM 795 C C . ALA A 1 106 ? 9.281 -0.704 -25.171 1.00 87.25 106 ALA A C 1
ATOM 797 O O . ALA A 1 106 ? 8.277 -0.928 -25.853 1.00 87.25 106 ALA A O 1
ATOM 798 N N . PRO A 1 107 ? 9.197 -0.308 -23.889 1.00 88.19 107 PRO A N 1
ATOM 799 C CA . PRO A 1 107 ? 7.921 -0.089 -23.231 1.00 88.19 107 PRO A CA 1
ATOM 800 C C . PRO A 1 107 ? 7.194 1.109 -23.851 1.00 88.19 107 PRO A C 1
ATOM 802 O O . PRO A 1 107 ? 7.782 2.148 -24.150 1.00 88.19 107 PRO A O 1
ATOM 805 N N . GLU A 1 108 ? 5.889 0.960 -24.040 1.00 87.81 108 GLU A N 1
ATOM 806 C CA . GLU A 1 108 ? 5.031 2.046 -24.505 1.00 87.81 108 GLU A CA 1
ATOM 807 C C . GLU A 1 108 ? 4.790 3.038 -23.354 1.00 87.81 108 GLU A C 1
ATOM 809 O O . GLU A 1 108 ? 4.372 2.590 -22.283 1.00 87.81 108 GLU A O 1
ATOM 814 N N . PRO A 1 109 ? 5.000 4.359 -23.543 1.00 87.75 109 PRO A N 1
ATOM 815 C CA . PRO A 1 109 ? 4.897 5.335 -22.456 1.00 87.75 109 PRO A CA 1
ATOM 816 C C . PRO A 1 109 ? 3.570 5.275 -21.699 1.00 87.75 109 PRO A C 1
ATOM 818 O O . PRO A 1 109 ? 3.571 5.251 -20.475 1.00 87.75 109 PRO A O 1
ATOM 821 N N . VAL A 1 110 ? 2.459 5.120 -22.426 1.00 89.00 110 VAL A N 1
ATOM 822 C CA . VAL A 1 110 ? 1.111 5.019 -21.846 1.00 89.00 110 VAL A CA 1
ATOM 823 C C . VAL A 1 110 ? 1.009 3.860 -20.852 1.00 89.00 110 VAL A C 1
ATOM 825 O O . VAL A 1 110 ? 0.477 4.034 -19.766 1.00 89.00 110 VAL A O 1
ATOM 828 N N . LYS A 1 111 ? 1.583 2.694 -21.171 1.00 88.69 111 LYS A N 1
ATOM 829 C CA . LYS A 1 111 ? 1.529 1.515 -20.290 1.00 88.69 111 LYS A CA 1
ATOM 830 C C . LYS A 1 111 ? 2.399 1.662 -19.049 1.00 88.69 111 LYS A C 1
ATOM 832 O O . LYS A 1 111 ? 2.094 1.072 -18.018 1.00 88.69 111 LYS A O 1
ATOM 837 N N . VAL A 1 112 ? 3.503 2.399 -19.158 1.00 89.50 112 VAL A N 1
ATOM 838 C CA . VAL A 1 112 ? 4.345 2.702 -17.998 1.00 89.50 112 VAL A CA 1
ATOM 839 C C . VAL A 1 112 ? 3.640 3.696 -17.086 1.00 89.50 112 VAL A C 1
ATOM 841 O O . VAL A 1 112 ? 3.599 3.477 -15.879 1.00 89.50 112 VAL A O 1
ATOM 844 N N . ASP A 1 113 ? 3.033 4.734 -17.658 1.00 89.69 113 ASP A N 1
ATOM 845 C CA . ASP A 1 113 ? 2.265 5.720 -16.901 1.00 89.69 113 ASP A CA 1
ATOM 846 C C . ASP A 1 113 ? 1.057 5.065 -16.212 1.00 89.69 113 ASP A C 1
ATOM 848 O O . ASP A 1 113 ? 0.833 5.309 -15.030 1.00 89.69 113 ASP A O 1
ATOM 852 N N . ASP A 1 114 ? 0.334 4.169 -16.893 1.00 90.06 114 ASP A N 1
ATOM 853 C CA . ASP A 1 114 ? 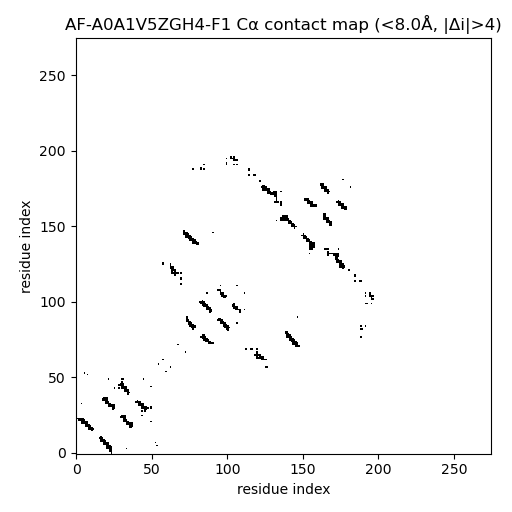-0.761 3.386 -16.304 1.00 90.06 114 ASP A CA 1
ATOM 854 C C . ASP A 1 114 ? -0.290 2.543 -15.108 1.00 90.06 114 ASP A C 1
ATOM 856 O O . ASP A 1 114 ? -0.955 2.528 -14.073 1.00 90.06 114 ASP A O 1
ATOM 860 N N . LEU A 1 115 ? 0.879 1.894 -15.207 1.00 89.69 115 LEU A N 1
ATOM 861 C CA . LEU A 1 115 ? 1.460 1.116 -14.107 1.00 89.69 115 LEU A CA 1
ATOM 862 C C . LEU A 1 115 ? 1.864 2.004 -12.925 1.00 89.69 115 LEU A C 1
ATOM 864 O O . LEU A 1 115 ? 1.615 1.654 -11.772 1.00 89.69 115 LEU A O 1
ATOM 868 N N . ILE A 1 116 ? 2.493 3.148 -13.196 1.00 89.88 116 ILE A N 1
ATOM 869 C CA . ILE A 1 116 ? 2.905 4.106 -12.164 1.00 89.88 116 ILE A CA 1
ATOM 870 C C . ILE A 1 116 ? 1.675 4.686 -11.459 1.00 89.88 116 ILE A C 1
ATOM 872 O O . ILE A 1 116 ? 1.658 4.763 -10.231 1.00 89.88 116 ILE A O 1
ATOM 876 N N . ASN A 1 117 ? 0.635 5.040 -12.216 1.00 89.25 117 ASN A N 1
ATOM 877 C CA . ASN A 1 117 ? -0.633 5.504 -11.662 1.00 89.25 117 ASN A CA 1
ATOM 878 C C . ASN A 1 117 ? -1.307 4.400 -10.844 1.00 89.25 117 ASN A C 1
ATOM 880 O O . ASN A 1 117 ? -1.725 4.664 -9.728 1.00 89.25 117 ASN A O 1
ATOM 884 N N . ALA A 1 118 ? -1.333 3.154 -11.327 1.00 88.62 118 ALA A N 1
ATOM 885 C CA . ALA A 1 118 ? -1.890 2.028 -10.578 1.00 88.62 118 ALA A CA 1
ATOM 886 C C . ALA A 1 118 ? -1.144 1.763 -9.261 1.00 88.62 118 ALA A C 1
ATOM 888 O O . ALA A 1 118 ? -1.771 1.396 -8.272 1.00 88.62 118 ALA A O 1
ATOM 889 N N . LEU A 1 119 ? 0.180 1.962 -9.230 1.00 86.88 119 LEU A N 1
ATOM 890 C CA . LEU A 1 119 ? 0.960 1.913 -7.992 1.00 86.88 119 LEU A CA 1
ATOM 891 C C . LEU A 1 119 ? 0.599 3.073 -7.056 1.00 86.88 119 LEU A C 1
ATOM 893 O O . LEU A 1 119 ? 0.440 2.848 -5.865 1.00 86.88 119 LEU A O 1
ATOM 897 N N . ASN A 1 120 ? 0.454 4.296 -7.565 1.00 87.12 120 ASN A N 1
ATOM 898 C CA . ASN A 1 120 ? 0.126 5.463 -6.741 1.00 87.12 120 ASN A CA 1
ATOM 899 C C . ASN A 1 120 ? -1.327 5.440 -6.220 1.00 87.12 120 ASN A C 1
ATOM 901 O O . ASN A 1 120 ? -1.595 5.813 -5.083 1.00 87.12 120 ASN A O 1
ATOM 905 N N . ASP A 1 121 ? -2.261 4.938 -7.026 1.00 85.38 121 ASP A N 1
ATOM 906 C CA . ASP A 1 121 ? -3.674 4.769 -6.669 1.00 85.38 121 ASP A CA 1
ATOM 907 C C . ASP A 1 121 ? -3.912 3.542 -5.778 1.00 85.38 121 ASP A C 1
ATOM 909 O O . ASP A 1 121 ? -5.027 3.327 -5.298 1.00 85.38 121 ASP A O 1
ATOM 913 N N . PHE A 1 122 ? -2.881 2.727 -5.547 1.00 84.56 122 PHE A N 1
ATOM 914 C CA . PHE A 1 122 ? -2.989 1.520 -4.747 1.00 84.56 122 PHE A CA 1
ATOM 915 C C . PHE A 1 122 ? -3.351 1.850 -3.295 1.00 84.56 122 PHE A C 1
ATOM 917 O O . PHE A 1 122 ? -2.602 2.512 -2.568 1.00 84.56 122 PHE A O 1
ATOM 924 N N . GLN A 1 123 ? -4.508 1.345 -2.870 1.00 83.06 123 GLN A N 1
ATOM 925 C CA . GLN A 1 123 ? -5.005 1.486 -1.509 1.00 83.06 123 GLN A CA 1
ATOM 926 C C . GLN A 1 123 ? -4.843 0.176 -0.751 1.00 83.06 123 GLN A C 1
ATOM 928 O O . GLN A 1 123 ? -5.151 -0.903 -1.254 1.00 83.06 123 GLN A O 1
ATOM 933 N N . MET A 1 124 ? -4.367 0.282 0.484 1.00 85.19 124 MET A N 1
ATOM 934 C CA . MET A 1 124 ? -4.262 -0.862 1.384 1.00 85.19 124 MET A CA 1
ATOM 935 C C . MET A 1 124 ? -5.628 -1.172 2.009 1.00 85.19 124 MET A C 1
ATOM 937 O O . MET A 1 124 ? -6.437 -0.270 2.213 1.00 85.19 124 MET A O 1
ATOM 941 N N . ASP A 1 125 ? -5.876 -2.435 2.355 1.00 84.19 125 ASP A N 1
ATOM 942 C CA . ASP A 1 125 ? -7.112 -2.871 3.028 1.00 84.19 125 ASP A CA 1
ATOM 943 C C . ASP A 1 125 ? -7.054 -2.617 4.543 1.00 84.19 125 ASP A C 1
ATOM 945 O O . ASP A 1 125 ? -8.054 -2.257 5.176 1.00 84.19 125 ASP A O 1
ATOM 949 N N . ASP A 1 126 ? -5.875 -2.813 5.138 1.00 85.31 126 ASP A N 1
ATOM 950 C CA . ASP A 1 126 ? -5.651 -2.650 6.573 1.00 85.31 126 ASP A CA 1
ATOM 951 C C . ASP A 1 126 ? -4.175 -2.362 6.884 1.00 85.31 126 ASP A C 1
ATOM 953 O O . ASP A 1 126 ? -3.315 -2.380 5.999 1.00 85.31 126 ASP A O 1
ATOM 957 N N . PHE A 1 127 ? -3.857 -2.115 8.153 1.00 87.19 127 PHE A N 1
ATOM 958 C CA . PHE A 1 127 ? -2.480 -1.997 8.616 1.00 87.19 127 PHE A CA 1
ATOM 959 C C . PHE A 1 127 ? -2.282 -2.485 10.054 1.00 87.19 127 PHE A C 1
ATOM 961 O O . PHE A 1 127 ? -3.150 -2.416 10.918 1.00 87.19 127 PHE A O 1
ATOM 968 N N . LEU A 1 128 ? -1.070 -2.952 10.321 1.00 85.00 128 LEU A N 1
ATOM 969 C CA . LEU A 1 128 ? -0.593 -3.450 11.596 1.00 85.00 128 LEU A CA 1
ATOM 970 C C . LEU A 1 128 ? 0.432 -2.461 12.159 1.00 85.00 128 LEU A C 1
ATOM 972 O O . LEU A 1 128 ? 1.547 -2.324 11.647 1.00 85.00 128 LEU A O 1
ATOM 976 N N . MET A 1 129 ? 0.052 -1.766 13.232 1.00 82.31 129 MET A N 1
ATOM 977 C CA . MET A 1 129 ? 0.964 -0.894 13.977 1.00 82.31 129 MET A CA 1
ATOM 978 C C . MET A 1 129 ? 1.998 -1.714 14.763 1.00 82.31 129 MET A C 1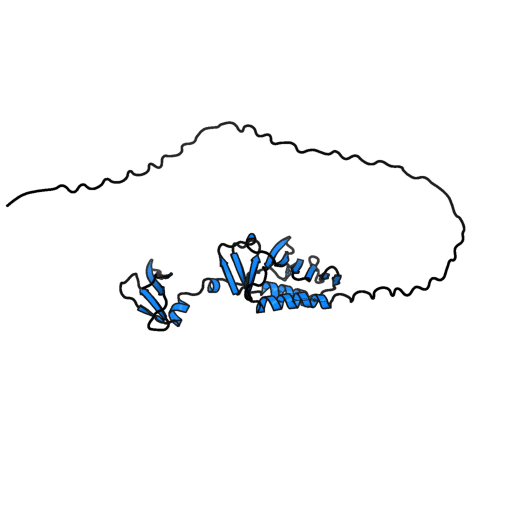
ATOM 980 O O . MET A 1 129 ? 1.713 -2.816 15.229 1.00 82.31 129 MET A O 1
ATOM 984 N N . GLY A 1 130 ? 3.198 -1.158 14.956 1.00 79.94 130 GLY A N 1
ATOM 985 C CA . GLY A 1 130 ? 4.250 -1.781 15.774 1.00 79.94 130 GLY A CA 1
ATOM 986 C C . GLY A 1 130 ? 5.055 -2.868 15.058 1.00 79.94 130 GLY A C 1
ATOM 987 O O . GLY A 1 130 ? 5.927 -3.488 15.665 1.00 79.94 130 GLY A O 1
ATOM 988 N N . ARG A 1 131 ? 4.797 -3.077 13.765 1.00 83.44 131 ARG A N 1
ATOM 989 C CA . ARG A 1 131 ? 5.622 -3.878 12.860 1.00 83.44 131 ARG A CA 1
ATOM 990 C C . ARG A 1 131 ? 6.290 -2.953 11.850 1.00 83.44 131 ARG A C 1
ATOM 992 O O . ARG A 1 131 ? 5.638 -2.075 11.301 1.00 83.44 131 ARG A O 1
ATOM 999 N N . SER A 1 132 ? 7.588 -3.128 11.632 1.00 83.44 132 SER A N 1
ATOM 1000 C CA . SER A 1 132 ? 8.376 -2.307 10.709 1.00 83.44 132 SER A CA 1
ATOM 1001 C C . SER A 1 132 ? 8.684 -3.060 9.418 1.00 83.44 132 SER A C 1
ATOM 1003 O O . SER A 1 132 ? 8.433 -4.264 9.306 1.00 83.44 132 SER A O 1
ATOM 1005 N N . PHE A 1 133 ? 9.290 -2.350 8.466 1.00 85.06 133 PHE A N 1
ATOM 1006 C CA . PHE A 1 133 ? 9.746 -2.904 7.194 1.00 85.06 133 PHE A CA 1
ATOM 1007 C C . PHE A 1 133 ? 10.551 -4.208 7.339 1.00 85.06 133 PHE A C 1
ATOM 1009 O O . PHE A 1 133 ? 10.327 -5.164 6.606 1.00 85.06 133 PHE A O 1
ATOM 1016 N N . GLU A 1 134 ? 11.433 -4.280 8.338 1.00 87.00 134 GLU A N 1
ATOM 1017 C CA . GLU A 1 134 ? 12.303 -5.439 8.593 1.00 87.00 134 GLU A CA 1
ATOM 1018 C C . GLU A 1 134 ? 11.548 -6.684 9.082 1.00 87.00 134 GLU A C 1
ATOM 1020 O O . GLU A 1 134 ? 12.090 -7.787 9.077 1.00 87.00 134 GLU A O 1
ATOM 1025 N N . SER A 1 135 ? 10.293 -6.526 9.510 1.00 85.94 135 SER A N 1
ATOM 1026 C CA . SER A 1 135 ? 9.468 -7.632 10.003 1.00 85.94 135 SER A CA 1
ATOM 1027 C C . SER A 1 135 ? 8.749 -8.413 8.899 1.00 85.94 135 SER A C 1
ATOM 1029 O O . SER A 1 135 ? 8.081 -9.403 9.203 1.00 85.94 135 SER A O 1
ATOM 1031 N N . VAL A 1 136 ? 8.851 -7.973 7.640 1.00 87.12 136 VAL A N 1
ATOM 1032 C CA . VAL A 1 136 ? 8.220 -8.621 6.483 1.00 87.12 136 VAL A CA 1
ATOM 1033 C C . VAL A 1 136 ? 9.280 -9.362 5.677 1.00 87.12 136 VAL A C 1
ATOM 1035 O O . VAL A 1 136 ? 10.289 -8.796 5.263 1.00 87.12 136 VAL A O 1
ATOM 1038 N N . THR A 1 137 ? 9.039 -10.647 5.417 1.00 88.19 137 THR A N 1
ATOM 1039 C CA . THR A 1 137 ? 9.873 -11.428 4.495 1.00 88.19 137 THR A CA 1
ATOM 1040 C C . THR A 1 137 ? 9.399 -11.169 3.071 1.00 88.19 137 THR A C 1
ATOM 1042 O O . THR A 1 137 ? 8.378 -11.712 2.668 1.00 88.19 137 THR A O 1
ATOM 1045 N N . ALA A 1 138 ? 10.113 -10.332 2.318 1.00 88.06 138 ALA A N 1
ATOM 1046 C CA . ALA A 1 138 ? 9.725 -9.952 0.960 1.00 88.06 138 ALA A CA 1
ATOM 1047 C C . ALA A 1 138 ? 9.792 -11.146 -0.015 1.00 88.06 138 ALA A C 1
ATOM 1049 O O . ALA A 1 138 ? 10.871 -11.674 -0.279 1.00 88.06 138 ALA A O 1
ATOM 1050 N N . ALA A 1 139 ? 8.646 -11.542 -0.570 1.00 88.44 139 ALA A N 1
ATOM 1051 C CA . ALA A 1 139 ? 8.550 -12.445 -1.718 1.00 88.44 139 ALA A CA 1
ATOM 1052 C C . ALA A 1 139 ? 8.699 -11.684 -3.046 1.00 88.44 139 ALA A C 1
ATOM 1054 O O . ALA A 1 139 ? 9.268 -12.202 -4.005 1.00 88.44 139 ALA A O 1
ATOM 1055 N N . SER A 1 140 ? 8.216 -10.440 -3.079 1.00 88.81 140 SER A N 1
ATOM 1056 C CA . SER A 1 140 ? 8.373 -9.504 -4.191 1.00 88.81 140 SER A CA 1
ATOM 1057 C C . SER A 1 140 ? 8.798 -8.131 -3.668 1.00 88.81 140 SER A C 1
ATOM 1059 O O . SER A 1 140 ? 8.547 -7.780 -2.514 1.00 88.81 140 SER A O 1
ATOM 1061 N N . LYS A 1 141 ? 9.461 -7.338 -4.505 1.00 91.19 141 LYS A N 1
ATOM 1062 C CA . LYS A 1 141 ? 9.963 -6.008 -4.169 1.00 91.19 141 LYS A CA 1
ATOM 1063 C C . LYS A 1 141 ? 9.786 -5.067 -5.353 1.00 91.19 141 LYS A C 1
ATOM 1065 O O . LYS A 1 141 ? 10.241 -5.379 -6.451 1.00 91.19 141 LYS A O 1
ATOM 1070 N N . ALA A 1 142 ? 9.190 -3.906 -5.110 1.00 90.69 142 ALA A N 1
ATOM 1071 C CA . ALA A 1 142 ? 9.153 -2.791 -6.046 1.00 90.69 142 ALA A CA 1
ATOM 1072 C C . ALA A 1 142 ? 9.978 -1.622 -5.492 1.00 90.69 142 ALA A C 1
ATOM 1074 O O . ALA A 1 142 ? 9.902 -1.298 -4.308 1.00 90.69 142 ALA A O 1
ATOM 1075 N N . VAL A 1 143 ? 10.791 -1.002 -6.338 1.00 92.44 143 VAL A N 1
ATOM 1076 C CA . VAL A 1 143 ? 11.615 0.162 -6.016 1.00 92.44 143 VAL A CA 1
ATOM 1077 C C . VAL A 1 143 ? 11.261 1.265 -6.995 1.00 92.44 143 VAL A C 1
ATOM 1079 O O . VAL A 1 143 ? 11.405 1.096 -8.205 1.00 92.44 143 VAL A O 1
ATOM 1082 N N . VAL A 1 144 ? 10.788 2.384 -6.464 1.00 92.00 144 VAL A N 1
ATOM 1083 C CA . VAL A 1 144 ? 10.472 3.589 -7.228 1.00 92.00 144 VAL A CA 1
ATOM 1084 C C . VAL A 1 144 ? 11.537 4.627 -6.908 1.00 92.00 144 VAL A C 1
ATOM 1086 O O . VAL A 1 144 ? 11.676 5.024 -5.752 1.00 92.00 144 VAL A O 1
ATOM 1089 N N . THR A 1 145 ? 12.278 5.072 -7.917 1.00 92.38 145 THR A N 1
ATOM 1090 C CA . THR A 1 145 ? 13.275 6.140 -7.785 1.00 92.38 145 THR A CA 1
ATOM 1091 C C . THR A 1 145 ? 12.763 7.387 -8.491 1.00 92.38 145 THR A C 1
ATOM 1093 O O . THR A 1 145 ? 12.406 7.346 -9.673 1.00 92.38 145 THR A O 1
ATOM 1096 N N . LEU A 1 146 ? 12.747 8.505 -7.776 1.00 90.75 146 LEU A N 1
ATOM 1097 C CA . LEU A 1 146 ? 12.329 9.809 -8.279 1.00 90.75 146 LEU A CA 1
ATOM 1098 C C . LEU A 1 146 ? 13.516 10.596 -8.868 1.00 90.75 146 LEU A C 1
ATOM 1100 O O . LEU A 1 146 ? 14.685 10.258 -8.675 1.00 90.75 146 LEU A O 1
ATOM 1104 N N . GLU A 1 147 ? 13.224 11.657 -9.621 1.00 89.38 147 GLU A N 1
ATOM 1105 C CA . GLU A 1 147 ? 14.232 12.538 -10.232 1.00 89.38 147 GLU A CA 1
ATOM 1106 C C . GLU A 1 147 ? 15.116 13.267 -9.207 1.00 89.38 147 GLU A C 1
ATOM 1108 O O . GLU A 1 147 ? 16.260 13.598 -9.518 1.00 89.38 147 GLU A O 1
ATOM 1113 N N . ASP A 1 148 ? 14.616 13.485 -7.988 1.00 87.00 148 ASP A N 1
ATOM 1114 C CA . ASP A 1 148 ? 15.361 14.070 -6.865 1.00 87.00 148 ASP A CA 1
ATOM 1115 C C . ASP A 1 148 ? 16.341 13.080 -6.200 1.00 87.00 148 ASP A C 1
ATOM 1117 O O . ASP A 1 148 ? 17.124 13.474 -5.336 1.00 87.00 148 ASP A O 1
ATOM 1121 N N . GLY A 1 149 ? 16.327 11.810 -6.623 1.00 85.12 149 GLY A N 1
ATOM 1122 C CA . GLY A 1 149 ? 17.124 10.727 -6.051 1.00 85.12 149 GLY A CA 1
ATOM 1123 C C . GLY A 1 149 ? 16.479 10.038 -4.847 1.00 85.12 149 GLY A C 1
ATOM 1124 O O . GLY A 1 149 ? 17.083 9.120 -4.297 1.00 85.12 149 GLY A O 1
ATOM 1125 N N . SER A 1 150 ? 15.272 10.440 -4.443 1.00 88.69 150 SER A N 1
ATOM 1126 C CA . SER A 1 150 ? 14.506 9.756 -3.405 1.00 88.69 150 SER A CA 1
ATOM 1127 C C . SER A 1 150 ? 14.073 8.374 -3.894 1.00 88.69 150 SER A C 1
ATOM 1129 O O . SER A 1 150 ? 13.556 8.226 -5.005 1.00 88.69 150 SER A O 1
ATOM 1131 N N . GLU A 1 151 ? 14.259 7.359 -3.052 1.00 91.19 151 GLU A N 1
ATOM 1132 C CA . GLU A 1 151 ? 13.871 5.979 -3.343 1.00 91.19 151 GLU A CA 1
ATOM 1133 C C . GLU A 1 151 ? 12.801 5.503 -2.366 1.00 91.19 151 GLU A C 1
ATOM 1135 O O . GLU A 1 151 ? 12.977 5.550 -1.148 1.00 91.19 151 GLU A O 1
ATOM 1140 N N . THR A 1 152 ? 11.695 5.004 -2.910 1.00 90.31 152 THR A N 1
ATOM 1141 C CA . THR A 1 152 ? 10.649 4.329 -2.144 1.00 90.31 152 THR A CA 1
ATOM 1142 C C . THR A 1 152 ? 10.705 2.846 -2.454 1.00 90.31 152 THR A C 1
ATOM 1144 O O . THR A 1 152 ? 10.501 2.424 -3.592 1.00 90.31 152 THR A O 1
ATOM 1147 N N . VAL A 1 153 ? 10.990 2.043 -1.432 1.00 91.19 153 VAL A N 1
ATOM 1148 C CA . VAL A 1 153 ? 11.020 0.585 -1.548 1.00 91.19 153 VAL A CA 1
ATOM 1149 C C . VAL A 1 153 ? 9.768 0.004 -0.912 1.00 91.19 153 VAL A C 1
ATOM 1151 O O . VAL A 1 153 ? 9.501 0.238 0.268 1.00 91.19 153 VAL A O 1
ATOM 1154 N N . ILE A 1 154 ? 9.060 -0.801 -1.695 1.00 91.44 154 ILE A N 1
ATOM 1155 C CA . ILE A 1 154 ? 7.861 -1.545 -1.333 1.00 91.44 154 ILE A CA 1
ATOM 1156 C C . ILE A 1 154 ? 8.240 -3.028 -1.316 1.00 91.44 154 ILE A C 1
ATOM 1158 O O . ILE A 1 154 ? 8.582 -3.608 -2.345 1.00 91.44 154 ILE A O 1
ATOM 1162 N N . ALA A 1 155 ? 8.213 -3.640 -0.142 1.00 91.31 155 ALA A N 1
ATOM 1163 C CA . ALA A 1 155 ? 8.397 -5.067 0.060 1.00 91.31 155 ALA A CA 1
ATOM 1164 C C . ALA A 1 155 ? 7.029 -5.731 0.213 1.00 91.31 155 ALA A C 1
ATOM 1166 O O . ALA A 1 155 ? 6.254 -5.358 1.087 1.00 91.31 155 ALA A O 1
ATOM 1167 N N . VAL A 1 156 ? 6.748 -6.729 -0.616 1.00 90.88 156 VAL A N 1
ATOM 1168 C CA . VAL A 1 156 ? 5.513 -7.514 -0.576 1.00 90.88 156 VAL A CA 1
ATOM 1169 C C . VAL A 1 156 ? 5.866 -8.910 -0.083 1.00 90.88 156 VAL A C 1
ATOM 1171 O O . VAL A 1 156 ? 6.699 -9.594 -0.679 1.00 90.88 156 VAL A O 1
ATOM 1174 N N . GLY A 1 157 ? 5.273 -9.315 1.032 1.00 90.06 157 GLY A N 1
ATOM 1175 C CA . GLY A 1 157 ? 5.422 -10.638 1.618 1.00 90.06 157 GLY A CA 1
ATOM 1176 C C . GLY A 1 157 ? 4.738 -11.737 0.802 1.00 90.06 157 GLY A C 1
ATOM 1177 O O . GLY A 1 157 ? 4.051 -11.444 -0.176 1.00 90.06 157 GLY A O 1
ATOM 1178 N N . PRO A 1 158 ? 4.929 -13.013 1.171 1.00 88.69 158 PRO A N 1
ATOM 1179 C CA . PRO A 1 158 ? 4.195 -14.110 0.553 1.00 88.69 158 PRO A CA 1
ATOM 1180 C C . PRO A 1 158 ? 2.693 -13.991 0.834 1.00 88.69 158 PRO A C 1
ATOM 1182 O O . PRO A 1 158 ? 2.280 -13.406 1.838 1.00 88.69 158 PRO A O 1
ATOM 1185 N N . GLU A 1 159 ? 1.883 -14.590 -0.036 1.00 87.38 159 GLU A N 1
ATOM 1186 C CA . GLU A 1 159 ? 0.447 -14.706 0.198 1.00 87.38 159 GLU A CA 1
ATOM 1187 C C . GLU A 1 159 ? 0.178 -15.605 1.411 1.00 87.38 159 GLU A C 1
ATOM 1189 O O . GLU A 1 159 ? 0.649 -16.744 1.481 1.00 87.38 159 GLU A O 1
ATOM 1194 N N . VAL A 1 160 ? -0.617 -15.107 2.355 1.00 85.00 160 VAL A N 1
ATOM 1195 C CA . VAL A 1 160 ? -1.120 -15.877 3.493 1.00 85.00 160 VAL A CA 1
ATOM 1196 C C . VAL A 1 160 ? -2.626 -15.656 3.571 1.00 85.00 160 VAL A C 1
ATOM 1198 O O . VAL A 1 160 ? -3.087 -14.536 3.770 1.00 85.00 160 VAL A O 1
ATOM 1201 N N . GLU A 1 161 ? -3.403 -16.725 3.376 1.00 82.94 161 GLU A N 1
ATOM 1202 C CA . GLU A 1 161 ? -4.876 -16.694 3.431 1.00 82.94 161 GLU A CA 1
ATOM 1203 C C . GLU A 1 161 ? -5.525 -15.652 2.486 1.00 82.94 161 GLU A C 1
ATOM 1205 O O . GLU A 1 161 ? -6.516 -15.012 2.838 1.00 82.94 161 GLU A O 1
ATOM 1210 N N . GLY A 1 162 ? -4.979 -15.468 1.274 1.00 81.81 162 GLY A N 1
ATOM 1211 C CA . GLY A 1 162 ? -5.504 -14.515 0.283 1.00 81.81 162 GLY A CA 1
ATOM 1212 C C . GLY A 1 162 ? -5.149 -13.048 0.549 1.00 81.81 162 GLY A C 1
ATOM 1213 O O . GLY A 1 162 ? -5.731 -12.149 -0.063 1.00 81.81 162 GLY A O 1
ATOM 1214 N N . LYS A 1 163 ? -4.217 -12.795 1.473 1.00 87.19 163 LYS A N 1
ATOM 1215 C CA . LYS A 1 163 ? -3.733 -11.463 1.842 1.00 87.19 163 LYS A CA 1
ATOM 1216 C C . LYS A 1 163 ? -2.219 -11.378 1.701 1.00 87.19 163 LYS A C 1
ATOM 1218 O O . LYS A 1 163 ? -1.514 -12.369 1.886 1.00 87.19 163 LYS A O 1
ATOM 1223 N N . TYR A 1 164 ? -1.731 -10.173 1.430 1.00 88.75 164 TYR A N 1
ATOM 1224 C CA . TYR A 1 164 ? -0.305 -9.871 1.351 1.00 88.75 164 TYR A CA 1
ATOM 1225 C C . TYR A 1 164 ? 0.078 -8.867 2.428 1.00 88.75 164 TYR A C 1
ATOM 1227 O O . TYR A 1 164 ? -0.562 -7.824 2.565 1.00 88.75 164 TYR A O 1
ATOM 1235 N N . GLU A 1 165 ? 1.143 -9.165 3.168 1.00 91.06 165 GLU A N 1
ATOM 1236 C CA . GLU A 1 165 ? 1.784 -8.179 4.038 1.00 91.06 165 GLU A CA 1
ATOM 1237 C C . GLU A 1 165 ? 2.673 -7.269 3.189 1.00 91.06 165 GLU A C 1
ATOM 1239 O O . GLU A 1 165 ? 3.545 -7.749 2.470 1.00 91.06 165 GLU A O 1
ATOM 1244 N N . ILE A 1 166 ? 2.477 -5.958 3.268 1.00 90.06 166 ILE A N 1
ATOM 1245 C CA . ILE A 1 166 ? 3.249 -4.973 2.516 1.00 90.06 166 ILE A CA 1
ATOM 1246 C C . I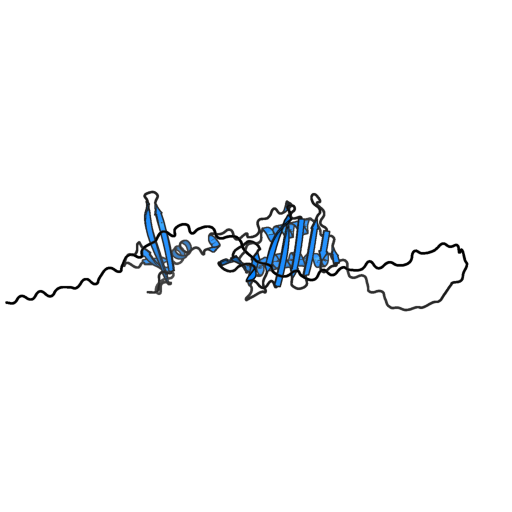LE A 1 166 ? 3.977 -4.054 3.485 1.00 90.06 166 ILE A C 1
ATOM 1248 O O . ILE A 1 166 ? 3.387 -3.422 4.352 1.00 90.06 166 ILE A O 1
ATOM 1252 N N . ALA A 1 167 ? 5.282 -3.954 3.319 1.00 90.94 167 ALA A N 1
ATOM 1253 C CA . ALA A 1 167 ? 6.154 -3.078 4.073 1.00 90.94 167 ALA A CA 1
ATOM 1254 C C . ALA A 1 167 ? 6.714 -2.006 3.143 1.00 90.94 167 ALA A C 1
ATOM 1256 O O . ALA A 1 167 ? 7.181 -2.308 2.049 1.00 90.94 167 ALA A O 1
ATOM 1257 N N . ILE A 1 168 ? 6.720 -0.751 3.582 1.00 89.44 168 ILE A N 1
ATOM 1258 C CA . ILE A 1 168 ? 7.270 0.354 2.793 1.00 89.44 168 ILE A CA 1
ATOM 1259 C C . ILE A 1 168 ? 8.307 1.095 3.629 1.00 89.44 168 ILE A C 1
ATOM 1261 O O . ILE A 1 168 ? 8.150 1.282 4.838 1.00 89.44 168 ILE A O 1
ATOM 1265 N N . THR A 1 169 ? 9.414 1.465 2.991 1.00 88.00 169 THR A N 1
ATOM 1266 C CA . THR A 1 169 ? 10.542 2.105 3.677 1.00 88.00 169 THR A CA 1
ATOM 1267 C C . THR A 1 169 ? 10.133 3.438 4.296 1.00 88.00 169 THR A C 1
ATOM 1269 O O . THR A 1 169 ? 9.419 4.224 3.685 1.00 88.00 169 THR A O 1
ATOM 1272 N N . GLY A 1 170 ? 10.595 3.690 5.522 1.00 82.06 170 GLY A N 1
ATOM 1273 C CA . GLY A 1 170 ? 10.295 4.918 6.263 1.00 82.06 170 GLY A CA 1
ATOM 1274 C C . GLY A 1 170 ? 8.983 4.887 7.052 1.00 82.06 170 GLY A C 1
ATOM 1275 O O . GLY A 1 170 ? 8.754 5.798 7.845 1.00 82.06 170 GLY A O 1
ATOM 1276 N N . MET A 1 171 ? 8.158 3.841 6.911 1.00 83.31 171 MET A N 1
ATOM 1277 C CA . MET A 1 171 ? 6.913 3.712 7.670 1.00 83.31 171 MET A CA 1
ATOM 1278 C C . MET A 1 171 ? 7.015 2.735 8.851 1.00 83.31 171 MET A C 1
ATOM 1280 O O . MET A 1 171 ? 7.538 1.627 8.702 1.00 83.31 171 MET A O 1
ATOM 1284 N N . PRO A 1 172 ? 6.499 3.112 10.039 1.00 83.75 172 PRO A N 1
ATOM 1285 C CA . PRO A 1 172 ? 6.530 2.286 11.249 1.00 83.75 172 PRO A CA 1
ATOM 1286 C C . PRO A 1 172 ? 5.333 1.316 11.343 1.00 83.75 172 PRO A C 1
ATOM 1288 O O . PRO A 1 172 ? 4.867 0.995 12.441 1.00 83.75 172 PRO A O 1
ATOM 1291 N N . CYS A 1 173 ? 4.798 0.889 10.203 1.00 85.88 173 CYS A N 1
ATOM 1292 C CA . CYS A 1 173 ? 3.677 -0.037 10.109 1.00 85.88 173 CYS A CA 1
ATOM 1293 C C . CYS A 1 173 ? 3.843 -0.971 8.906 1.00 85.88 173 CYS A C 1
ATOM 1295 O O . CYS A 1 173 ? 4.536 -0.662 7.934 1.00 85.88 173 CYS A O 1
ATOM 1297 N N . VAL A 1 174 ? 3.182 -2.122 8.994 1.00 88.88 174 VAL A N 1
ATOM 1298 C CA . VAL A 1 174 ? 3.007 -3.061 7.884 1.00 88.88 174 VAL A CA 1
ATOM 1299 C C . VAL A 1 174 ? 1.568 -2.955 7.418 1.00 88.88 174 VAL A C 1
ATOM 1301 O O . VAL A 1 174 ? 0.658 -2.905 8.234 1.00 88.88 174 VAL A O 1
ATOM 1304 N N . PHE A 1 175 ? 1.354 -2.926 6.120 1.00 89.31 175 PHE A N 1
ATOM 1305 C CA . PHE A 1 175 ? 0.045 -2.858 5.499 1.00 89.31 175 PHE A CA 1
ATOM 1306 C C . PHE A 1 175 ? -0.422 -4.244 5.082 1.00 89.31 175 PHE A C 1
ATOM 1308 O O . PHE A 1 175 ? 0.379 -5.157 4.893 1.00 89.31 175 PHE A O 1
ATOM 1315 N N . ILE A 1 176 ? -1.727 -4.399 4.938 1.00 89.56 176 ILE A N 1
ATOM 1316 C CA . ILE A 1 176 ? -2.363 -5.603 4.432 1.00 89.56 176 ILE A CA 1
ATOM 1317 C C . ILE A 1 176 ? -3.061 -5.229 3.134 1.00 89.56 176 ILE A C 1
ATOM 1319 O O . ILE A 1 176 ? -3.881 -4.313 3.111 1.00 89.56 176 ILE A O 1
ATOM 1323 N N . ALA A 1 177 ? -2.741 -5.945 2.065 1.00 86.69 177 ALA A N 1
ATOM 1324 C CA . ALA A 1 177 ? -3.404 -5.806 0.778 1.00 86.69 177 ALA A CA 1
ATOM 1325 C C . ALA A 1 177 ? -4.199 -7.059 0.425 1.00 86.69 177 ALA A C 1
ATOM 1327 O O . ALA A 1 177 ? -3.811 -8.185 0.757 1.00 86.69 177 ALA A O 1
ATOM 1328 N N . ASN A 1 178 ? -5.306 -6.852 -0.284 1.00 85.31 178 ASN A N 1
ATOM 1329 C CA . ASN A 1 178 ? -6.099 -7.929 -0.850 1.00 85.31 178 ASN A CA 1
ATOM 1330 C C . ASN A 1 178 ? -5.472 -8.420 -2.166 1.00 85.31 178 ASN A C 1
ATOM 1332 O O . ASN A 1 178 ? -4.915 -7.639 -2.940 1.00 85.31 178 ASN A O 1
ATOM 1336 N N . LEU A 1 179 ? -5.605 -9.718 -2.443 1.00 79.69 179 LEU A N 1
ATOM 1337 C CA . LEU A 1 179 ? -5.215 -10.325 -3.714 1.00 79.69 179 LEU A CA 1
ATOM 1338 C C . LEU A 1 179 ? -5.853 -9.622 -4.923 1.00 79.69 179 LEU A C 1
ATOM 1340 O O . LEU A 1 179 ? -5.195 -9.455 -5.948 1.00 79.69 179 LEU A O 1
ATOM 1344 N N . ALA A 1 180 ? -7.112 -9.186 -4.821 1.00 77.25 180 ALA A N 1
ATOM 1345 C CA . ALA A 1 180 ? -7.811 -8.551 -5.940 1.00 77.25 180 ALA A CA 1
ATOM 1346 C C . ALA A 1 180 ? -7.101 -7.277 -6.442 1.00 77.25 180 ALA A C 1
ATOM 1348 O O . ALA A 1 180 ? -6.935 -7.107 -7.648 1.00 77.25 180 ALA A O 1
ATOM 1349 N N . ASP A 1 181 ? -6.614 -6.432 -5.535 1.00 77.88 181 ASP A N 1
ATOM 1350 C CA . ASP A 1 181 ? -5.940 -5.182 -5.900 1.00 77.88 181 ASP A CA 1
ATOM 1351 C C . ASP A 1 181 ? -4.502 -5.442 -6.380 1.00 77.88 181 ASP A C 1
ATOM 1353 O O . ASP A 1 181 ? -4.047 -4.875 -7.377 1.00 77.88 181 ASP A O 1
ATOM 1357 N N . LEU A 1 182 ? -3.797 -6.379 -5.732 1.00 79.19 182 LEU A N 1
ATOM 1358 C CA . LEU A 1 182 ? -2.419 -6.726 -6.085 1.00 79.19 182 LEU A CA 1
ATOM 1359 C C . LEU A 1 182 ? -2.327 -7.448 -7.445 1.00 79.19 182 LEU A C 1
ATOM 1361 O O . LEU A 1 182 ? -1.396 -7.217 -8.218 1.00 79.19 182 LEU A O 1
ATOM 1365 N N . THR A 1 183 ? -3.312 -8.290 -7.780 1.00 79.69 183 THR A N 1
ATOM 1366 C CA . THR A 1 183 ? -3.363 -9.011 -9.067 1.00 79.69 183 THR A CA 1
ATOM 1367 C C . THR A 1 183 ? -3.494 -8.074 -10.263 1.00 79.69 183 THR A C 1
ATOM 1369 O O . THR A 1 183 ? -2.942 -8.380 -11.324 1.00 79.69 183 THR A O 1
ATOM 1372 N N . GLY A 1 184 ? -4.152 -6.920 -10.108 1.00 80.94 184 GLY A N 1
ATOM 1373 C CA . GLY A 1 184 ? -4.203 -5.883 -11.140 1.00 80.94 184 GLY A CA 1
ATOM 1374 C C . GLY A 1 184 ? -2.809 -5.359 -11.488 1.00 80.94 184 GLY A C 1
ATOM 1375 O O . GLY A 1 184 ? -2.423 -5.353 -12.657 1.00 80.94 184 GLY A O 1
ATOM 1376 N N . ILE A 1 185 ? -2.021 -5.010 -10.468 1.00 82.31 185 ILE A N 1
ATOM 1377 C CA . ILE A 1 185 ? -0.642 -4.524 -10.626 1.00 82.31 185 ILE A CA 1
ATOM 1378 C C . ILE A 1 185 ? 0.258 -5.628 -11.201 1.00 82.31 185 ILE A C 1
ATOM 1380 O O . ILE A 1 185 ? 0.974 -5.399 -12.177 1.00 82.31 185 ILE A O 1
ATOM 1384 N N . ILE A 1 186 ? 0.178 -6.854 -10.670 1.00 83.38 186 ILE A N 1
ATOM 1385 C CA . ILE A 1 186 ? 0.960 -8.005 -11.162 1.00 83.38 186 ILE A CA 1
ATOM 1386 C C . ILE A 1 186 ? 0.648 -8.305 -12.635 1.00 83.38 186 ILE A C 1
ATOM 1388 O O . ILE A 1 186 ? 1.555 -8.595 -13.422 1.00 83.38 186 ILE A O 1
ATOM 1392 N N . SER A 1 187 ? -0.621 -8.209 -13.037 1.00 83.00 187 SER A N 1
ATOM 1393 C CA . SER A 1 187 ? -1.039 -8.426 -14.426 1.00 83.00 187 SER A CA 1
ATOM 1394 C C . SER A 1 187 ? -0.453 -7.371 -15.363 1.00 83.00 187 SER A C 1
ATOM 1396 O O . SER A 1 187 ? 0.008 -7.713 -16.452 1.00 83.00 187 SER A O 1
ATOM 1398 N N . GLN A 1 188 ? -0.409 -6.104 -14.937 1.00 82.00 188 GLN A N 1
ATOM 1399 C CA . GLN A 1 188 ? 0.219 -5.032 -15.712 1.00 82.00 188 GLN A CA 1
ATOM 1400 C C . GLN A 1 188 ? 1.731 -5.243 -15.857 1.00 82.00 188 GLN A C 1
ATOM 1402 O O . GLN A 1 188 ? 2.251 -5.132 -16.964 1.00 82.00 188 GLN A O 1
ATOM 1407 N N . VAL A 1 189 ? 2.427 -5.642 -14.786 1.00 82.06 189 VAL A N 1
ATOM 1408 C CA . VAL A 1 189 ? 3.858 -6.005 -14.835 1.00 82.06 189 VAL A CA 1
ATOM 1409 C C . VAL A 1 189 ? 4.094 -7.178 -15.793 1.00 82.06 189 VAL A C 1
ATOM 1411 O O . VAL A 1 189 ? 5.012 -7.153 -16.611 1.00 82.06 189 VAL A O 1
ATOM 1414 N N . SER A 1 190 ? 3.230 -8.192 -15.754 1.00 82.00 190 SER A N 1
ATOM 1415 C CA . SER A 1 190 ? 3.325 -9.371 -16.623 1.00 82.00 190 SER A CA 1
ATOM 1416 C C . SER A 1 190 ? 3.013 -9.059 -18.091 1.00 82.00 190 SER A C 1
ATOM 1418 O O . SER A 1 190 ? 3.522 -9.731 -18.987 1.00 82.00 190 SER A O 1
ATOM 1420 N N . ALA A 1 191 ? 2.231 -8.014 -18.380 1.00 83.69 191 ALA A N 1
ATOM 1421 C CA . ALA A 1 191 ? 1.950 -7.584 -19.751 1.00 83.69 191 ALA A CA 1
ATOM 1422 C C . ALA A 1 191 ? 3.221 -7.147 -20.507 1.00 83.69 191 ALA A C 1
ATOM 1424 O O . ALA A 1 191 ? 3.283 -7.282 -21.733 1.00 83.69 191 ALA A O 1
ATOM 1425 N N . PHE A 1 192 ? 4.262 -6.701 -19.793 1.00 80.44 192 PHE A N 1
ATOM 1426 C CA . PHE A 1 192 ? 5.566 -6.380 -20.384 1.00 80.44 192 PHE A CA 1
ATOM 1427 C C . PHE A 1 192 ? 6.318 -7.620 -20.886 1.00 80.44 192 PHE A C 1
ATOM 1429 O O . PHE A 1 192 ? 7.108 -7.504 -21.823 1.00 80.44 192 PHE A O 1
ATOM 1436 N N . ALA A 1 193 ? 6.016 -8.820 -20.374 1.00 80.31 193 ALA A N 1
ATOM 1437 C CA . ALA A 1 193 ? 6.582 -10.066 -20.895 1.00 80.31 193 ALA A CA 1
ATOM 1438 C C . ALA A 1 193 ? 6.257 -10.258 -22.386 1.00 80.31 193 ALA A C 1
ATOM 1440 O O . ALA A 1 193 ? 7.098 -10.709 -23.161 1.00 80.31 193 ALA A O 1
ATOM 1441 N N . SER A 1 194 ? 5.060 -9.839 -22.813 1.00 77.25 194 SER A N 1
ATOM 1442 C CA . SER A 1 194 ? 4.610 -9.933 -24.211 1.00 77.25 194 SER A CA 1
ATOM 1443 C C . SER A 1 194 ? 5.317 -8.950 -25.155 1.00 77.25 194 SER A C 1
ATOM 1445 O O . SER A 1 194 ? 5.128 -9.030 -26.366 1.00 77.25 194 SER A O 1
ATOM 1447 N N . MET A 1 195 ? 6.114 -8.017 -24.621 1.00 75.88 195 MET A N 1
ATOM 1448 C CA . MET A 1 195 ? 6.925 -7.073 -25.399 1.00 75.88 195 MET A CA 1
ATOM 1449 C C . MET A 1 195 ? 8.363 -7.548 -25.596 1.00 75.88 195 MET A C 1
ATOM 1451 O O . MET A 1 195 ? 9.129 -6.895 -26.307 1.00 75.88 195 MET A O 1
ATOM 1455 N N . THR A 1 196 ? 8.751 -8.657 -24.964 1.00 72.00 196 THR A N 1
ATOM 1456 C CA . THR A 1 196 ? 10.062 -9.245 -25.217 1.00 72.00 196 THR A CA 1
ATOM 1457 C C . THR A 1 196 ? 10.104 -9.776 -26.653 1.00 72.00 196 THR A C 1
ATOM 1459 O O . THR A 1 196 ? 9.160 -10.442 -27.092 1.00 72.00 196 THR A O 1
ATOM 1462 N N . PRO A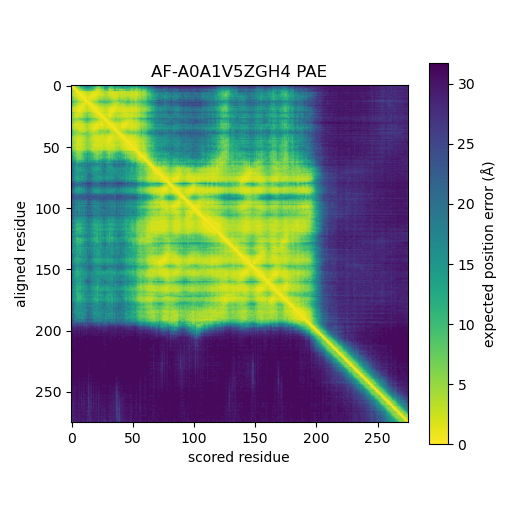 1 197 ? 11.156 -9.465 -27.435 1.00 67.50 197 PRO A N 1
ATOM 1463 C CA . PRO A 1 197 ? 11.310 -10.076 -28.744 1.00 67.50 197 PRO A CA 1
ATOM 1464 C C . PRO A 1 197 ? 11.386 -11.599 -28.560 1.00 67.50 197 PRO A C 1
ATOM 1466 O O . PRO A 1 197 ? 12.055 -12.058 -27.628 1.00 67.50 197 PRO A O 1
ATOM 1469 N N . PRO A 1 198 ? 10.709 -12.392 -29.413 1.00 64.06 198 PRO A N 1
ATOM 1470 C CA . PRO A 1 198 ? 10.763 -13.841 -29.310 1.00 64.06 198 PRO A CA 1
ATOM 1471 C C . PRO A 1 198 ? 12.228 -14.287 -29.330 1.00 64.06 198 PRO A C 1
ATOM 1473 O O . PRO A 1 198 ? 13.021 -13.699 -30.078 1.00 64.06 198 PRO A O 1
ATOM 1476 N N . PRO A 1 199 ? 12.604 -15.294 -28.517 1.00 59.97 199 PRO A N 1
ATOM 1477 C CA . PRO A 1 199 ? 13.966 -15.801 -28.508 1.00 59.97 199 PRO A CA 1
ATOM 1478 C C . PRO A 1 199 ? 14.363 -16.098 -29.950 1.00 59.97 199 PRO A C 1
ATOM 1480 O O . PRO A 1 199 ? 13.626 -16.784 -30.667 1.00 59.97 199 PRO A O 1
ATOM 1483 N N . ALA A 1 200 ? 15.484 -15.511 -30.386 1.00 54.47 200 ALA A N 1
ATOM 1484 C CA . ALA A 1 200 ? 16.016 -15.758 -31.715 1.00 54.47 200 ALA A CA 1
ATOM 1485 C C . ALA A 1 200 ? 16.019 -17.279 -31.937 1.00 54.47 200 ALA A C 1
ATOM 1487 O O . ALA A 1 200 ? 16.455 -17.997 -31.028 1.00 54.47 200 ALA A O 1
ATOM 1488 N N . PRO A 1 201 ? 15.487 -17.781 -33.069 1.00 48.59 201 PRO A N 1
ATOM 1489 C CA . PRO A 1 201 ? 15.464 -19.211 -33.326 1.00 48.59 201 PRO A CA 1
ATOM 1490 C C . PRO A 1 201 ? 16.872 -19.745 -33.091 1.00 48.59 201 PRO A C 1
ATOM 1492 O O . PRO A 1 201 ? 17.840 -19.200 -33.633 1.00 48.59 201 PRO A O 1
ATOM 1495 N N . ALA A 1 202 ? 16.982 -20.740 -32.205 1.00 52.59 202 ALA A N 1
ATOM 1496 C CA . ALA A 1 202 ? 18.246 -21.402 -31.935 1.00 52.59 202 ALA A CA 1
ATOM 1497 C C . ALA A 1 202 ? 18.872 -21.752 -33.292 1.00 52.59 202 ALA A C 1
ATOM 1499 O O . ALA A 1 202 ? 18.151 -22.279 -34.144 1.00 52.59 202 ALA A O 1
ATOM 1500 N N . PRO A 1 203 ? 20.150 -21.413 -33.540 1.00 52.00 203 PRO A N 1
ATOM 1501 C CA . PRO A 1 203 ? 20.773 -21.719 -34.814 1.00 52.00 203 PRO A CA 1
ATOM 1502 C C . PRO A 1 203 ? 20.616 -23.216 -35.062 1.00 52.00 203 PRO A C 1
ATOM 1504 O O . PRO A 1 203 ? 21.107 -24.029 -34.277 1.00 52.00 203 PRO A O 1
ATOM 1507 N N . ASP A 1 204 ? 19.881 -23.557 -36.124 1.00 41.38 204 ASP A N 1
ATOM 1508 C CA . ASP A 1 204 ? 19.745 -24.920 -36.608 1.00 41.38 204 ASP A CA 1
ATOM 1509 C C . AS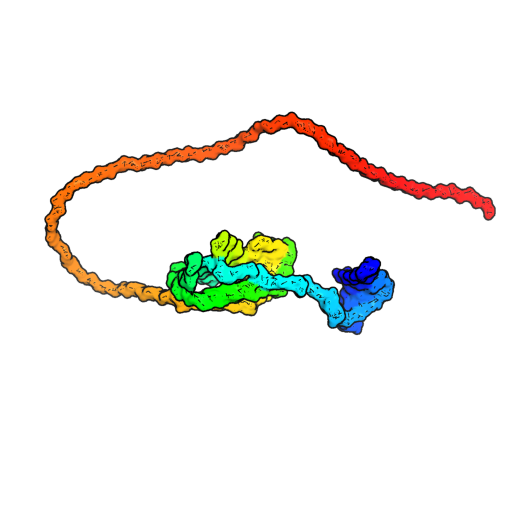P A 1 204 ? 21.147 -25.510 -36.725 1.00 41.38 204 ASP A C 1
ATOM 1511 O O . ASP A 1 204 ? 21.949 -25.131 -37.583 1.00 41.38 204 ASP A O 1
ATOM 1515 N N . ALA A 1 205 ? 21.448 -26.458 -35.843 1.00 48.62 205 ALA A N 1
ATOM 1516 C CA . ALA A 1 205 ? 22.598 -27.328 -35.964 1.00 48.62 205 ALA A CA 1
ATOM 1517 C C . ALA A 1 205 ? 22.345 -28.321 -37.114 1.00 48.62 205 ALA A C 1
ATOM 1519 O O . ALA A 1 205 ? 22.255 -29.525 -36.905 1.00 48.62 205 ALA A O 1
ATOM 1520 N N . SER A 1 206 ? 22.220 -27.822 -38.345 1.00 45.69 206 SER A N 1
ATOM 1521 C CA . SER A 1 206 ? 22.405 -28.619 -39.555 1.00 45.69 206 SER A CA 1
ATOM 1522 C C . SER A 1 206 ? 23.796 -28.339 -40.088 1.00 45.69 206 SER A C 1
ATOM 1524 O O . SER A 1 206 ? 24.048 -27.391 -40.830 1.00 45.69 206 SER A O 1
ATOM 1526 N N . GLY A 1 207 ? 24.723 -29.192 -39.660 1.00 50.28 207 GLY A N 1
ATOM 1527 C CA . GLY A 1 207 ? 26.047 -29.267 -40.240 1.00 50.28 207 GLY A CA 1
ATOM 1528 C C . GLY A 1 207 ? 25.960 -29.534 -41.740 1.00 50.28 207 GLY A C 1
ATOM 1529 O O . GLY A 1 207 ? 25.368 -30.508 -42.193 1.00 50.28 207 GLY A O 1
ATOM 1530 N N . THR A 1 208 ? 26.619 -28.692 -42.519 1.00 42.00 208 THR A N 1
ATOM 1531 C CA . THR A 1 208 ? 27.271 -29.115 -43.753 1.00 42.00 208 THR A CA 1
ATOM 1532 C C . THR A 1 208 ? 28.599 -28.387 -43.806 1.00 42.00 208 THR A C 1
ATOM 1534 O O . THR A 1 208 ? 28.696 -27.207 -44.130 1.00 42.00 208 THR A O 1
ATOM 1537 N N . VAL A 1 209 ? 29.625 -29.121 -43.392 1.00 48.59 209 VAL A N 1
ATOM 1538 C CA . VAL A 1 209 ? 31.025 -28.783 -43.607 1.00 48.59 209 VAL A CA 1
ATOM 1539 C C . VAL A 1 209 ? 31.271 -28.836 -45.113 1.00 48.59 209 VAL A C 1
ATOM 1541 O O . VAL A 1 209 ? 31.045 -29.874 -45.732 1.00 48.59 209 VAL A O 1
ATOM 1544 N N . ALA A 1 210 ? 31.767 -27.749 -45.697 1.00 37.66 210 ALA A N 1
ATOM 1545 C CA . ALA A 1 210 ? 32.465 -27.792 -46.976 1.00 37.66 210 ALA A CA 1
ATOM 1546 C C . ALA A 1 210 ? 33.719 -26.902 -46.894 1.00 37.66 210 ALA A C 1
ATOM 1548 O O . ALA A 1 210 ? 33.666 -25.836 -46.278 1.00 37.66 210 ALA A O 1
ATOM 1549 N N . PRO A 1 211 ? 34.870 -27.371 -47.408 1.00 48.22 211 PRO A N 1
ATOM 1550 C CA . PRO A 1 211 ? 36.172 -27.014 -46.866 1.00 48.22 211 PRO A CA 1
ATOM 1551 C C . PRO A 1 211 ? 36.844 -25.824 -47.563 1.00 48.22 211 PRO A C 1
ATOM 1553 O O . PRO A 1 211 ? 36.619 -25.551 -48.736 1.00 48.22 211 PRO A O 1
ATOM 1556 N N . ALA A 1 212 ? 37.736 -25.206 -46.788 1.00 47.38 212 ALA A N 1
ATOM 1557 C CA . ALA A 1 212 ? 39.034 -24.636 -47.148 1.00 47.38 212 ALA A CA 1
ATOM 1558 C C . ALA A 1 212 ? 39.182 -23.878 -48.481 1.00 47.38 212 ALA A C 1
ATOM 1560 O O . ALA A 1 212 ? 39.244 -24.456 -49.563 1.00 47.38 212 ALA A O 1
ATOM 1561 N N . SER A 1 213 ? 39.487 -22.585 -48.363 1.00 42.78 213 SER A N 1
ATOM 1562 C CA . SER A 1 213 ? 40.438 -21.919 -49.256 1.00 42.78 213 SER A CA 1
ATOM 1563 C C . SER A 1 213 ? 41.199 -20.834 -48.491 1.00 42.78 213 SER A C 1
ATOM 1565 O O . SER A 1 213 ? 40.713 -19.728 -48.299 1.00 42.78 213 SER A O 1
ATOM 1567 N N . SER A 1 214 ? 42.403 -21.200 -48.061 1.00 46.28 214 SER A N 1
ATOM 1568 C CA . SER A 1 214 ? 43.583 -20.329 -48.005 1.00 46.28 214 SER A CA 1
ATOM 1569 C C . SER A 1 214 ? 44.607 -20.985 -48.942 1.00 46.28 214 SER A C 1
ATOM 1571 O O . SER A 1 214 ? 44.631 -22.220 -49.002 1.00 46.28 214 SER A O 1
ATOM 1573 N N . PRO A 1 215 ? 45.411 -20.221 -49.701 1.00 51.19 215 PRO A N 1
ATOM 1574 C CA . PRO A 1 215 ? 46.638 -19.698 -49.095 1.00 51.19 215 PRO A CA 1
ATOM 1575 C C . PRO A 1 215 ? 47.068 -18.290 -49.556 1.00 51.19 215 PRO A C 1
ATOM 1577 O O . PRO A 1 215 ? 46.791 -17.889 -50.678 1.00 51.19 215 PRO A O 1
ATOM 1580 N N . GLU A 1 216 ? 47.796 -17.631 -48.640 1.00 39.00 216 GLU A N 1
ATOM 1581 C CA . GLU A 1 216 ? 49.005 -16.792 -48.822 1.00 39.00 216 GLU A CA 1
ATOM 1582 C C . GLU A 1 216 ? 48.920 -15.563 -49.770 1.00 39.00 216 GLU A C 1
ATOM 1584 O O . GLU A 1 216 ? 48.303 -15.581 -50.820 1.00 39.00 216 GLU A O 1
ATOM 1589 N N . THR A 1 217 ? 49.480 -14.387 -49.458 1.00 39.44 217 THR A N 1
ATOM 1590 C CA . THR A 1 217 ? 50.903 -14.132 -49.187 1.00 39.44 217 THR A CA 1
ATOM 1591 C C . THR A 1 217 ? 51.100 -12.721 -48.595 1.00 39.44 217 THR A C 1
ATOM 1593 O O . THR A 1 217 ? 50.662 -11.726 -49.161 1.00 39.44 217 THR A O 1
ATOM 1596 N N . THR A 1 218 ? 51.805 -12.685 -47.463 1.00 37.97 218 THR A N 1
ATOM 1597 C CA . THR A 1 218 ? 52.940 -11.812 -47.093 1.00 37.97 218 THR A CA 1
ATOM 1598 C C . THR A 1 218 ? 52.899 -10.297 -47.344 1.00 37.97 218 THR A C 1
ATOM 1600 O O . THR A 1 218 ? 53.030 -9.811 -48.462 1.00 37.97 218 THR A O 1
ATOM 1603 N N . GLY A 1 219 ? 52.974 -9.561 -46.230 1.00 37.56 219 GLY A N 1
ATOM 1604 C CA . GLY A 1 219 ? 53.490 -8.195 -46.136 1.00 37.56 219 GLY A CA 1
ATOM 1605 C C . GLY A 1 219 ? 53.928 -7.894 -44.699 1.00 37.56 219 GLY A C 1
ATOM 1606 O O . GLY A 1 219 ? 53.180 -7.307 -43.930 1.00 37.56 219 GLY A O 1
ATOM 1607 N N . VAL A 1 220 ? 55.117 -8.374 -44.325 1.00 41.84 220 VAL A N 1
ATOM 1608 C CA . VAL A 1 220 ? 55.810 -8.110 -43.049 1.00 41.84 220 VAL A CA 1
ATOM 1609 C C . VAL A 1 220 ? 56.457 -6.724 -43.084 1.00 41.84 220 VAL A C 1
ATOM 1611 O O . VAL A 1 220 ? 57.044 -6.400 -44.106 1.00 41.84 220 VAL A O 1
ATOM 1614 N N . LEU A 1 221 ? 56.408 -5.980 -41.969 1.00 43.69 221 LEU A N 1
ATOM 1615 C CA . LEU A 1 221 ? 57.501 -5.220 -41.312 1.00 43.69 221 LEU A CA 1
ATOM 1616 C C . LEU A 1 221 ? 56.928 -4.686 -39.971 1.00 43.69 221 LEU A C 1
ATOM 1618 O O . LEU A 1 221 ? 55.983 -3.910 -39.978 1.00 43.69 221 LEU A O 1
ATOM 1622 N N . THR A 1 222 ? 57.241 -5.317 -38.828 1.00 41.91 222 THR A N 1
ATOM 1623 C CA . THR A 1 222 ? 58.200 -4.862 -37.783 1.00 41.91 222 THR A CA 1
ATOM 1624 C C . THR A 1 222 ? 57.926 -3.424 -37.299 1.00 41.91 222 THR A C 1
ATOM 1626 O O . THR A 1 222 ? 57.980 -2.496 -38.092 1.00 41.91 222 THR A O 1
ATOM 1629 N N . THR A 1 223 ? 57.531 -3.176 -36.044 1.00 42.00 223 THR A N 1
ATOM 1630 C CA . THR A 1 223 ? 58.433 -3.116 -34.877 1.00 42.00 223 THR A CA 1
ATOM 1631 C C . THR A 1 223 ? 57.746 -3.424 -33.532 1.00 42.00 223 THR A C 1
ATOM 1633 O O . THR A 1 223 ? 56.738 -2.815 -33.200 1.00 42.00 223 THR A O 1
ATOM 1636 N N . ALA A 1 224 ? 58.395 -4.318 -32.781 1.00 40.66 224 ALA A N 1
ATOM 1637 C CA . ALA A 1 224 ? 58.640 -4.405 -31.331 1.00 40.66 224 ALA A CA 1
ATOM 1638 C C . ALA A 1 224 ? 57.564 -4.066 -30.249 1.00 40.66 224 ALA A C 1
ATOM 1640 O O . ALA A 1 224 ? 56.907 -3.029 -30.310 1.00 40.66 224 ALA A O 1
ATOM 1641 N N . PRO A 1 225 ? 57.489 -4.895 -29.181 1.00 49.53 225 PRO A N 1
ATOM 1642 C CA . PRO A 1 225 ? 56.584 -4.769 -28.033 1.00 49.53 225 PRO A CA 1
ATOM 1643 C C . PRO A 1 225 ? 57.212 -4.000 -26.852 1.00 49.53 225 PRO A C 1
ATOM 1645 O O . PRO A 1 225 ? 58.436 -3.990 -26.713 1.00 49.53 225 PRO A O 1
ATOM 1648 N N . PRO A 1 226 ? 56.408 -3.464 -25.920 1.00 51.97 226 PRO A N 1
ATOM 1649 C CA . PRO A 1 226 ? 56.840 -3.303 -24.543 1.00 51.97 226 PRO A CA 1
ATOM 1650 C C . PRO A 1 226 ? 56.348 -4.464 -23.673 1.00 51.97 226 PRO A C 1
ATOM 1652 O O . PRO A 1 22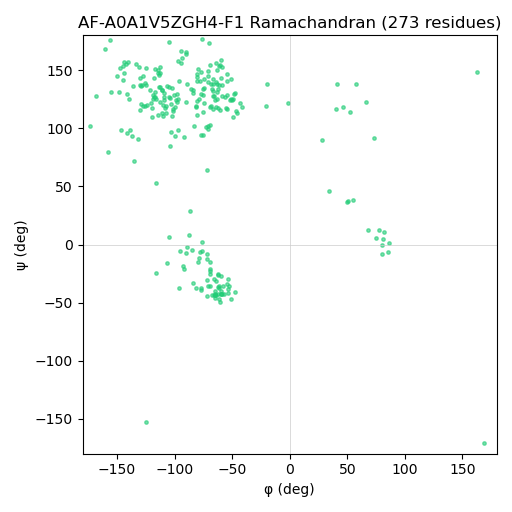6 ? 55.168 -4.810 -23.613 1.00 51.97 226 PRO A O 1
ATOM 1655 N N . GLU A 1 227 ? 57.342 -5.057 -23.032 1.00 37.94 227 GLU A N 1
ATOM 1656 C CA . GLU A 1 227 ? 57.316 -6.075 -21.999 1.00 37.94 227 GLU A CA 1
ATOM 1657 C C . GLU A 1 227 ? 56.757 -5.522 -20.670 1.00 37.94 227 GLU A C 1
ATOM 1659 O O . GLU A 1 227 ? 56.802 -4.325 -20.394 1.00 37.94 227 GLU A O 1
ATOM 1664 N N . PHE A 1 228 ? 56.220 -6.448 -19.880 1.00 39.09 228 PHE A N 1
ATOM 1665 C CA . PHE A 1 228 ? 55.760 -6.398 -18.491 1.00 39.09 228 PHE A CA 1
ATOM 1666 C C . PHE A 1 228 ? 56.262 -5.268 -17.570 1.00 39.09 228 PHE A C 1
ATOM 1668 O O . PHE A 1 228 ? 57.460 -5.113 -17.361 1.00 39.09 228 PHE A O 1
ATOM 1675 N N . THR A 1 229 ? 55.331 -4.720 -16.780 1.00 40.03 229 THR A N 1
ATOM 1676 C CA . THR A 1 229 ? 55.478 -4.683 -15.312 1.00 40.03 229 THR A CA 1
ATOM 1677 C C . THR A 1 229 ? 54.137 -4.992 -14.621 1.00 40.03 229 THR A C 1
ATOM 1679 O O . THR A 1 229 ? 53.132 -4.334 -14.892 1.00 40.03 229 THR A O 1
ATOM 1682 N N . PRO A 1 230 ? 54.085 -5.988 -13.716 1.00 46.41 230 PRO A N 1
ATOM 1683 C CA . PRO A 1 230 ? 53.003 -6.134 -12.755 1.00 46.41 230 PRO A CA 1
ATOM 1684 C C . PRO A 1 230 ? 53.273 -5.176 -11.588 1.00 46.41 230 PRO A C 1
ATOM 1686 O O . PRO A 1 230 ? 54.220 -5.373 -10.829 1.00 46.41 230 PRO A O 1
ATOM 1689 N N . SER A 1 231 ? 52.466 -4.126 -11.432 1.00 48.69 231 SER A N 1
ATOM 1690 C CA . SER A 1 231 ? 52.512 -3.313 -10.212 1.00 48.69 231 SER A CA 1
ATOM 1691 C C . SER A 1 231 ? 51.799 -4.041 -9.077 1.00 48.69 231 SER A C 1
ATOM 1693 O O . SER A 1 231 ? 50.580 -4.024 -8.944 1.00 48.69 231 SER A O 1
ATOM 1695 N N . GLU A 1 232 ? 52.638 -4.744 -8.326 1.00 43.47 232 GLU A N 1
ATOM 1696 C CA . GLU A 1 232 ? 52.639 -4.952 -6.883 1.00 43.47 232 GLU A CA 1
ATOM 1697 C C . GLU A 1 232 ? 51.539 -4.233 -6.077 1.00 43.47 232 GLU A C 1
ATOM 1699 O O . GLU A 1 232 ? 51.418 -3.009 -6.039 1.00 43.47 232 GLU A O 1
ATOM 1704 N N . VAL A 1 233 ? 50.775 -5.065 -5.376 1.00 48.28 233 VAL A N 1
ATOM 1705 C CA . VAL A 1 233 ? 49.872 -4.740 -4.274 1.00 48.28 233 VAL A CA 1
ATOM 1706 C C . VAL A 1 233 ? 50.696 -4.288 -3.061 1.00 48.28 233 VAL A C 1
ATOM 1708 O O . VAL A 1 233 ? 51.616 -5.009 -2.679 1.00 48.28 233 VAL A O 1
ATOM 1711 N N . PRO A 1 234 ? 50.292 -3.241 -2.326 1.00 46.47 234 PRO A N 1
ATOM 1712 C CA . PRO A 1 234 ? 50.491 -3.220 -0.889 1.00 46.47 234 PRO A CA 1
ATOM 1713 C C . PRO A 1 234 ? 49.176 -3.553 -0.190 1.00 46.47 234 PRO A C 1
ATOM 1715 O O . PRO A 1 234 ? 48.211 -2.791 -0.181 1.00 46.47 234 PRO A O 1
ATOM 1718 N N . VAL A 1 235 ? 49.181 -4.738 0.412 1.00 45.72 235 VAL A N 1
ATOM 1719 C CA . VAL A 1 235 ? 48.260 -5.153 1.461 1.00 45.72 235 VAL A CA 1
ATOM 1720 C C . VAL A 1 235 ? 48.489 -4.217 2.647 1.00 45.72 235 VAL A C 1
ATOM 1722 O O . VAL A 1 235 ? 49.573 -4.219 3.226 1.00 45.72 235 VAL A O 1
ATOM 1725 N N . ALA A 1 236 ? 47.478 -3.442 3.037 1.00 40.28 236 ALA A N 1
ATOM 1726 C CA . ALA A 1 236 ? 47.439 -2.808 4.349 1.00 40.28 236 ALA A CA 1
ATOM 1727 C C . ALA A 1 236 ? 46.462 -3.587 5.238 1.00 40.28 236 ALA A C 1
ATOM 1729 O O . ALA A 1 236 ? 45.244 -3.448 5.165 1.00 40.28 236 ALA A O 1
ATOM 1730 N N . VAL A 1 237 ? 47.064 -4.472 6.029 1.00 48.62 237 VAL A N 1
ATOM 1731 C CA . VAL A 1 237 ? 46.516 -5.232 7.160 1.00 48.62 237 VAL A CA 1
ATOM 1732 C C . VAL A 1 237 ? 45.892 -4.261 8.187 1.00 48.62 237 VAL A C 1
ATOM 1734 O O . VAL A 1 237 ? 46.389 -3.141 8.331 1.00 48.62 237 VAL A O 1
ATOM 1737 N N . PRO A 1 238 ? 44.813 -4.654 8.897 1.00 47.47 238 PRO A N 1
ATOM 1738 C CA . PRO A 1 238 ? 44.017 -3.771 9.747 1.00 47.47 238 PRO A CA 1
ATOM 1739 C C . PRO A 1 238 ? 44.821 -3.203 10.918 1.00 47.47 238 PRO A C 1
ATOM 1741 O O . PRO A 1 238 ? 45.460 -3.942 11.669 1.00 47.47 238 PRO A O 1
ATOM 1744 N N . ALA A 1 239 ? 44.736 -1.886 11.111 1.00 43.12 239 ALA A N 1
ATOM 1745 C CA . ALA A 1 239 ? 45.210 -1.247 12.327 1.00 43.12 239 ALA A CA 1
ATOM 1746 C C . ALA A 1 239 ? 44.150 -1.390 13.423 1.00 43.12 239 ALA A C 1
ATOM 1748 O O . ALA A 1 239 ? 43.004 -0.962 13.291 1.00 43.12 239 ALA A O 1
ATOM 1749 N N . ALA A 1 240 ? 44.582 -2.052 14.487 1.00 38.06 240 ALA A N 1
ATOM 1750 C CA . ALA A 1 240 ? 43.860 -2.315 15.707 1.00 38.06 240 ALA A CA 1
ATOM 1751 C C . ALA A 1 240 ? 43.390 -1.044 16.430 1.00 38.06 240 ALA A C 1
ATOM 1753 O O . ALA A 1 240 ? 44.027 0.005 16.392 1.00 38.06 240 ALA A O 1
ATOM 1754 N N . VAL A 1 241 ? 42.295 -1.243 17.162 1.00 46.47 241 VAL A N 1
ATOM 1755 C CA . VAL A 1 241 ? 41.895 -0.563 18.396 1.00 46.47 241 VAL A CA 1
ATOM 1756 C C . VAL A 1 241 ? 43.066 0.110 19.120 1.00 46.47 241 VAL A C 1
ATOM 1758 O O . VAL A 1 241 ? 43.959 -0.562 19.634 1.00 46.47 241 VAL A O 1
ATOM 1761 N N . THR A 1 242 ? 42.975 1.428 19.270 1.00 39.34 242 THR A N 1
ATOM 1762 C CA . THR A 1 242 ? 43.634 2.192 20.331 1.00 39.34 242 THR A CA 1
ATOM 1763 C C . THR A 1 242 ? 42.650 3.227 20.878 1.00 39.34 242 THR A C 1
ATOM 1765 O O . THR A 1 242 ? 42.518 4.335 20.373 1.00 39.34 242 THR A O 1
ATOM 1768 N N . LEU A 1 243 ? 41.940 2.859 21.946 1.00 44.59 243 LEU A N 1
ATOM 1769 C CA . LEU A 1 243 ? 41.540 3.833 22.965 1.00 44.59 243 LEU A CA 1
ATOM 1770 C C . LEU A 1 243 ? 42.792 4.098 23.809 1.00 44.59 243 LEU A C 1
ATOM 1772 O O . LEU A 1 243 ? 43.433 3.131 24.235 1.00 44.59 243 LEU A O 1
ATOM 1776 N N . PRO A 1 244 ? 43.180 5.364 24.035 1.00 46.25 244 PRO A N 1
ATOM 1777 C CA . PRO A 1 244 ? 43.048 5.868 25.400 1.00 46.25 244 PRO A CA 1
ATOM 1778 C C . PRO A 1 244 ? 42.800 7.385 25.540 1.00 46.25 244 PRO A C 1
ATOM 1780 O O . PRO A 1 244 ? 43.423 8.210 24.881 1.00 46.25 244 PRO A O 1
ATOM 1783 N N . VAL A 1 245 ? 42.003 7.685 26.572 1.00 42.44 245 VAL A N 1
ATOM 1784 C CA . VAL A 1 245 ? 42.085 8.848 27.477 1.00 42.44 245 VAL A CA 1
ATOM 1785 C C . VAL A 1 245 ? 41.657 10.202 26.901 1.00 42.44 245 VAL A C 1
ATOM 1787 O O . VAL A 1 245 ? 42.460 11.005 26.435 1.00 42.44 245 VAL A O 1
ATOM 1790 N N . GLU A 1 246 ? 40.370 10.495 27.094 1.00 45.69 246 GLU A N 1
ATOM 1791 C CA . GLU A 1 246 ? 39.883 11.859 27.307 1.00 45.69 246 GLU A CA 1
ATOM 1792 C C . GLU A 1 246 ? 40.009 12.194 28.812 1.00 45.69 246 GLU A C 1
ATOM 1794 O O . GLU A 1 246 ? 39.714 11.338 29.658 1.00 45.69 246 GLU A O 1
ATOM 1799 N N . PRO A 1 247 ? 40.532 13.377 29.181 1.00 50.94 247 PRO A N 1
ATOM 1800 C CA . PRO A 1 247 ? 40.852 13.709 30.561 1.00 50.94 247 PRO A CA 1
ATOM 1801 C C . PRO A 1 247 ? 39.605 14.008 31.396 1.00 50.94 247 PRO A C 1
ATOM 1803 O O . PRO A 1 247 ? 38.668 14.674 30.963 1.00 50.94 247 PRO A O 1
ATOM 1806 N N . ALA A 1 248 ? 39.663 13.560 32.649 1.00 45.16 248 ALA A N 1
ATOM 1807 C CA . ALA A 1 248 ? 38.714 13.886 33.696 1.00 45.16 248 ALA A CA 1
ATOM 1808 C C . ALA A 1 248 ? 38.518 15.404 33.840 1.00 45.16 248 ALA A C 1
ATOM 1810 O O . ALA A 1 248 ? 39.463 16.137 34.139 1.00 45.16 248 ALA A O 1
ATOM 1811 N N . ALA A 1 249 ? 37.265 15.846 33.729 1.00 44.72 249 ALA A N 1
ATOM 1812 C CA . ALA A 1 249 ? 36.823 17.140 34.222 1.00 44.72 249 ALA A CA 1
ATOM 1813 C C . ALA A 1 249 ? 35.409 17.041 34.827 1.00 44.72 249 ALA A C 1
ATOM 1815 O O . ALA A 1 249 ? 34.404 17.142 34.141 1.00 44.72 249 ALA A O 1
ATOM 1816 N N . VAL A 1 250 ? 35.424 16.881 36.154 1.00 50.12 250 VAL A N 1
ATOM 1817 C CA . VAL A 1 250 ? 34.523 17.451 37.175 1.00 50.12 250 VAL A CA 1
ATOM 1818 C C . VAL A 1 250 ? 33.039 17.016 37.196 1.00 50.12 250 VAL A C 1
ATOM 1820 O O . VAL A 1 250 ? 32.299 17.265 36.249 1.00 50.12 250 VAL A O 1
ATOM 1823 N N . PRO A 1 251 ? 32.552 16.460 38.329 1.00 42.94 251 PRO A N 1
ATOM 1824 C CA . PRO A 1 251 ? 31.146 16.122 38.509 1.00 42.94 251 PRO A CA 1
ATOM 1825 C C . PRO A 1 251 ? 30.318 17.392 38.750 1.00 42.94 251 PRO A C 1
ATOM 1827 O O . PRO A 1 251 ? 30.544 18.121 39.717 1.00 42.94 251 PRO A O 1
ATOM 1830 N N . ALA A 1 252 ? 29.329 17.638 37.895 1.00 45.25 252 ALA A N 1
ATOM 1831 C CA . ALA A 1 252 ? 28.283 18.622 38.138 1.00 45.25 252 ALA A CA 1
ATOM 1832 C C . ALA A 1 252 ? 27.043 17.911 38.698 1.00 45.25 252 ALA A C 1
ATOM 1834 O O . ALA A 1 252 ? 26.273 17.308 37.962 1.00 45.25 252 ALA A O 1
ATOM 1835 N N . ALA A 1 253 ? 26.929 17.969 40.027 1.00 45.91 253 ALA A N 1
ATOM 1836 C CA . ALA A 1 253 ? 25.706 17.967 40.830 1.00 45.91 253 ALA A CA 1
ATOM 1837 C C . ALA A 1 253 ? 24.470 17.255 40.241 1.00 45.91 253 ALA A C 1
ATOM 1839 O O . ALA A 1 253 ? 23.587 17.884 39.659 1.00 45.91 253 ALA A O 1
ATOM 1840 N N . GLU A 1 254 ? 24.346 15.960 40.530 1.00 44.22 254 GLU A N 1
ATOM 1841 C CA . GLU A 1 254 ? 23.043 15.300 40.557 1.00 44.22 254 GLU A CA 1
ATOM 1842 C C . GLU A 1 254 ? 22.298 15.813 41.799 1.00 44.22 254 GLU A C 1
ATOM 1844 O O . GLU A 1 254 ? 22.616 15.480 42.944 1.00 44.22 254 GLU A O 1
ATOM 1849 N N . SER A 1 255 ? 21.361 16.734 41.576 1.00 48.75 255 SER A N 1
ATOM 1850 C CA . SER A 1 255 ? 20.406 17.149 42.594 1.00 48.75 255 SER A CA 1
ATOM 1851 C C . SER A 1 255 ? 19.586 15.940 43.022 1.00 48.75 255 SER A C 1
ATOM 1853 O O . SER A 1 255 ? 18.818 15.375 42.249 1.00 48.75 255 SER A O 1
ATOM 1855 N N . ALA A 1 256 ? 19.754 15.587 44.291 1.00 43.25 256 ALA A N 1
ATOM 1856 C CA . ALA A 1 256 ? 18.938 14.644 45.021 1.00 43.25 256 ALA A CA 1
ATOM 1857 C C . ALA A 1 256 ? 17.438 14.898 44.796 1.00 43.25 256 ALA A C 1
ATOM 1859 O O . ALA A 1 256 ? 16.887 15.886 45.283 1.00 43.25 256 ALA A O 1
ATOM 1860 N N . VAL A 1 257 ? 16.760 13.960 44.134 1.00 42.84 257 VAL A N 1
ATOM 1861 C CA . VAL A 1 257 ? 15.331 13.742 44.364 1.00 42.84 257 VAL A CA 1
ATOM 1862 C C . VAL A 1 257 ? 15.230 12.682 45.447 1.00 42.84 257 VAL A C 1
ATOM 1864 O O . VAL A 1 257 ? 15.286 11.477 45.215 1.00 42.84 257 VAL A O 1
ATOM 1867 N N . VAL A 1 258 ? 15.155 13.190 46.672 1.00 44.47 258 VAL A N 1
ATOM 1868 C CA . VAL A 1 258 ? 14.771 12.455 47.869 1.00 44.47 258 VAL A CA 1
ATOM 1869 C C . VAL A 1 258 ? 13.405 11.815 47.610 1.00 44.47 258 VAL A C 1
ATOM 1871 O O . VAL A 1 258 ? 12.414 12.511 47.396 1.00 44.47 258 VAL A O 1
ATOM 1874 N N . LEU A 1 259 ? 13.372 10.481 47.632 1.00 46.25 259 LEU A N 1
ATOM 1875 C CA . LEU A 1 259 ? 12.155 9.691 47.813 1.00 46.25 259 LEU A CA 1
ATOM 1876 C C . LEU A 1 259 ? 11.389 10.243 49.029 1.00 46.25 259 LEU A C 1
ATOM 1878 O O . LEU A 1 259 ? 11.983 10.312 50.111 1.00 46.25 259 LEU A O 1
ATOM 1882 N N . PRO A 1 260 ? 10.104 10.622 48.917 1.00 63.88 260 PRO A N 1
ATOM 1883 C CA . PRO A 1 260 ? 9.318 10.877 50.112 1.00 63.88 260 PRO A CA 1
ATOM 1884 C C . PRO A 1 260 ? 9.224 9.571 50.926 1.00 63.88 260 PRO A C 1
ATOM 1886 O O . PRO A 1 260 ? 8.979 8.509 50.346 1.00 63.88 260 PRO A O 1
ATOM 1889 N N . PRO A 1 261 ? 9.442 9.615 52.252 1.00 53.56 261 PRO A N 1
ATOM 1890 C CA . PRO A 1 261 ? 9.299 8.445 53.102 1.00 53.56 261 PRO A CA 1
ATOM 1891 C C . PRO A 1 261 ? 7.845 7.970 53.103 1.00 53.56 261 PRO A C 1
ATOM 1893 O O . PRO A 1 261 ? 6.915 8.778 53.160 1.00 53.56 261 PRO A O 1
ATOM 1896 N N . SER A 1 262 ? 7.675 6.648 53.066 1.00 53.53 262 SER A N 1
ATOM 1897 C CA . SER A 1 262 ? 6.418 5.960 53.340 1.00 53.53 262 SER A CA 1
ATOM 1898 C C . SER A 1 262 ? 5.746 6.570 54.567 1.00 53.53 262 SER A C 1
ATOM 1900 O O . SER A 1 262 ? 6.332 6.612 55.651 1.00 53.53 262 SER A O 1
ATOM 1902 N N . ALA A 1 263 ? 4.524 7.063 54.379 1.00 49.41 263 ALA A N 1
ATOM 1903 C CA . ALA A 1 263 ? 3.700 7.531 55.477 1.00 49.41 263 ALA A CA 1
ATOM 1904 C C . ALA A 1 263 ? 3.385 6.352 56.423 1.00 49.41 263 ALA A C 1
ATOM 1906 O O . ALA A 1 263 ? 3.117 5.247 55.943 1.00 49.41 263 ALA A O 1
ATOM 1907 N N . PRO A 1 264 ? 3.446 6.573 57.745 1.00 48.59 264 PRO A N 1
ATOM 1908 C CA . PRO A 1 264 ? 3.294 5.530 58.748 1.00 48.59 264 PRO A CA 1
ATOM 1909 C C . PRO A 1 264 ? 1.853 5.019 58.840 1.00 48.59 264 PRO A C 1
ATOM 1911 O O . PRO A 1 264 ? 0.896 5.784 58.709 1.00 48.59 264 PRO A O 1
ATOM 1914 N N . GLU A 1 265 ? 1.736 3.718 59.117 1.00 52.91 265 GLU A N 1
ATOM 1915 C CA . GLU A 1 265 ? 0.549 3.080 59.687 1.00 52.91 265 GLU A CA 1
ATOM 1916 C C . GLU A 1 265 ? -0.036 3.962 60.796 1.00 52.91 265 GLU A C 1
ATOM 1918 O O . GLU A 1 265 ? 0.620 4.256 61.798 1.00 52.91 265 GLU A O 1
ATOM 1923 N N . ALA A 1 266 ? -1.278 4.402 60.598 1.00 45.72 266 ALA A N 1
ATOM 1924 C CA . ALA A 1 266 ? -2.071 5.005 61.651 1.00 45.72 266 ALA A CA 1
ATOM 1925 C C . ALA A 1 266 ? -2.553 3.886 62.581 1.00 45.72 266 ALA A C 1
ATOM 1927 O O . ALA A 1 266 ? -3.562 3.225 62.335 1.00 45.72 266 ALA A O 1
ATOM 1928 N N . ASP A 1 267 ? -1.765 3.699 63.632 1.00 41.97 267 ASP A N 1
ATOM 1929 C CA . ASP A 1 267 ? -2.120 3.090 64.905 1.00 41.97 267 ASP A CA 1
ATOM 1930 C C . ASP A 1 267 ? -3.453 3.686 65.407 1.00 41.97 267 ASP A C 1
ATOM 1932 O O . ASP A 1 267 ? -3.573 4.890 65.650 1.00 41.97 267 ASP A O 1
ATOM 1936 N N . LEU A 1 268 ? -4.488 2.848 65.488 1.00 56.97 268 LEU A N 1
ATOM 1937 C CA . LEU A 1 268 ? -5.752 3.167 66.150 1.00 56.97 268 LEU A CA 1
ATOM 1938 C C . LEU A 1 268 ? -5.560 2.939 67.656 1.00 56.97 268 LEU A C 1
ATOM 1940 O O . LEU A 1 268 ? -5.341 1.790 68.051 1.00 56.97 268 LEU A O 1
ATOM 1944 N N . PRO A 1 269 ? -5.691 3.961 68.521 1.00 56.00 269 PRO A N 1
ATOM 1945 C CA . PRO A 1 269 ? -5.633 3.731 69.949 1.00 56.00 269 PRO A CA 1
ATOM 1946 C C . PRO A 1 269 ? -6.937 3.095 70.434 1.00 56.00 269 PRO A C 1
ATOM 1948 O O . PRO A 1 269 ? -8.046 3.532 70.118 1.00 56.00 269 PRO A O 1
ATOM 1951 N N . ALA A 1 270 ? -6.772 2.059 71.250 1.00 50.38 270 ALA A N 1
ATOM 1952 C CA . ALA A 1 270 ? -7.797 1.557 72.139 1.00 50.38 270 ALA A CA 1
ATOM 1953 C C . ALA A 1 270 ? -8.148 2.635 73.175 1.00 50.38 270 ALA A C 1
ATOM 1955 O O . ALA A 1 270 ? -7.279 3.073 73.928 1.00 50.38 270 ALA A O 1
ATOM 1956 N N . GLU A 1 271 ? -9.426 2.994 73.276 1.00 49.84 271 GLU A N 1
ATOM 1957 C CA . GLU A 1 271 ? -9.966 3.615 74.480 1.00 49.84 271 GLU A CA 1
ATOM 1958 C C . GLU A 1 271 ? -11.071 2.715 75.033 1.00 49.84 271 GLU A C 1
ATOM 1960 O O . GLU A 1 271 ? -12.131 2.513 74.440 1.00 49.84 271 GLU A O 1
ATOM 1965 N N . ALA A 1 272 ? -10.758 2.108 76.173 1.00 51.25 272 ALA A N 1
ATOM 1966 C CA . ALA A 1 272 ? -11.708 1.464 77.050 1.00 51.25 272 ALA A CA 1
ATOM 1967 C C . ALA A 1 272 ? -12.321 2.533 77.957 1.00 51.25 272 ALA A C 1
ATOM 1969 O O . ALA A 1 272 ? -11.582 3.239 78.638 1.00 51.25 272 ALA A O 1
ATOM 1970 N N . THR A 1 273 ? -13.647 2.596 78.075 1.00 50.22 273 THR A N 1
ATOM 1971 C CA . THR A 1 273 ? -14.279 2.974 79.347 1.00 50.22 273 THR A CA 1
ATOM 1972 C C . THR A 1 273 ? -15.626 2.272 79.500 1.00 50.22 273 THR A C 1
ATOM 1974 O O . THR A 1 273 ? -16.443 2.220 78.586 1.00 50.22 273 THR A O 1
ATOM 1977 N N . ALA A 1 274 ? -15.791 1.687 80.681 1.00 53.22 274 ALA A N 1
ATOM 1978 C CA . ALA A 1 274 ? -16.930 0.930 81.162 1.00 53.22 274 ALA A CA 1
ATOM 1979 C C . ALA A 1 274 ? -18.079 1.825 81.658 1.00 53.22 274 ALA A C 1
ATOM 1981 O O . ALA A 1 274 ? -17.816 2.818 82.334 1.00 53.22 274 ALA A O 1
ATOM 1982 N N . GLN A 1 275 ? -19.325 1.402 81.427 1.00 49.81 275 GLN A N 1
ATOM 1983 C CA . GLN A 1 275 ? -20.329 1.086 82.461 1.00 49.81 275 GLN A CA 1
ATOM 1984 C C . GLN A 1 275 ? -21.574 0.456 81.834 1.00 49.81 275 GLN A C 1
ATOM 1986 O O . GLN A 1 275 ? -21.987 0.922 80.751 1.00 49.81 275 GLN A O 1
#

Radius of gyration: 36.12 Å; Cα contacts (8 Å, |Δi|>4): 385; chains: 1; bounding box: 89×54×132 Å

Secondary structure (DSSP, 8-state):
---EEEEEEEE-TTS-EEEEEEEEEPSSSSEEEEEETT-SPPEEEEHHHHHHHS--GGGGS--B-----GGGEEEEEEEETTEEEEEEE-TT---EEEEETTEEE---HHHHHHHHHHHHT-B-SEEEET--GGGS--SEEEEEEETTS-EEEEEEEEEETTEEEEEETT-SEEEEEEHHHHHHHHHHHHHGGGGSPPPPPPP---------------------PPP---------PPPP-----PPP---------PPPP------PPP-----

Solvent-accessible surface area (backbone atoms only — not comparable to full-atom values): 17396 Å² total; per-residue (Å²): 135,74,68,66,81,45,77,48,74,50,72,47,97,89,68,53,70,48,38,40,37,35,32,48,72,43,94,86,52,78,24,24,31,29,24,56,70,82,45,91,63,75,46,72,36,46,44,74,59,41,48,72,74,57,59,56,73,64,80,80,49,80,44,55,78,42,88,68,64,74,91,40,58,29,34,41,38,40,38,35,94,92,44,39,38,38,39,38,39,56,91,95,51,84,58,44,41,32,30,46,70,83,39,70,31,79,54,55,52,69,63,52,51,50,49,51,48,52,55,38,68,40,61,47,76,42,70,43,79,86,34,41,41,88,75,52,68,61,54,26,39,39,40,42,30,32,72,89,69,52,73,48,42,38,32,30,26,57,78,54,96,66,30,30,46,35,20,36,68,97,40,69,31,27,32,32,32,49,48,76,67,51,49,54,55,52,50,57,61,53,55,54,60,78,53,43,71,74,78,74,77,74,77,77,87,72,86,75,91,77,82,88,88,81,81,88,82,90,86,89,78,88,84,88,85,88,78,87,81,84,84,76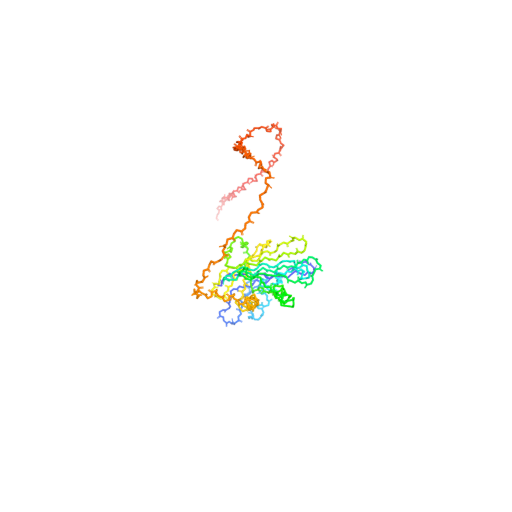,82,82,85,80,76,85,83,74,92,76,87,83,84,82,81,94,77,81,92,80,77,84,78,80,80,75,75,81,75,82,81,75,84,80,80,79,81,88,80,88,83,91,132

Foldseek 3Di:
DDDQDDKDWDADPVRDIKIKGWHDADPPAQFTWIDIPPDPDIDTDHVVRVCVRCPPVVVVDFQLPADDDLLFFAWKFKFADQWTKIWGDDVPDLFIWIDISNFTFRDDSVLVSVLSVLSRPDGFPFKDAQAALVNADARMKMWTAGNVRDIKIWGWHDDDPQWIWIHIPPDRMITIHGNVSVVVSVVSSVVRVVRGDPPDPDPPPPDDDDDDDDDDDDDDDDDDDDDDDDDDDDDDDDDDDDDDDDDDDDDDDPDDPDDDDDDDDPDDDDDDDDD

Nearest PDB structures (foldseek):
  7w30-assembly2_B  TM=5.016E-01  e=2.490E+00  Homo sapiens
  4a4h-assembly1_A  TM=4.864E-01  e=3.681E+00  Homo sapiens
  5jk2-assembly1_A  TM=2.722E-01  e=3.943E-01  Treponema pallidum subsp. pallidum str. Nichols
  1i2h-assembly1_A  TM=2.245E-01  e=2.490E+00  Rattus norvegicus

Sequence (275 aa):
MGAFDTIVTVTREDGTSRTLSIGQPSLSIDGRYARLDGSDATLVLSRADAEKLTLPVRDLFVLSVLDFDVQKVKQLHVTGEGADLMLSREAGSSQWNGTYNGAVIAPEPVKVDDLINALNDFQMDDFLMGRSFESVTAASKAVVTLEDGSETVIAVGPEVEGKYEIAITGMPCVFIANLADLTGIISQVSAFASMTPPPAPAPDASGTVAPASSPETTGVLTTAPPEFTPSEVPVAVPAAVTLPVEPAAVPAAESAVVLPPSAPEADLPAEATAQ

pLDDT: mean 75.19, std 18.97, range [37.56, 94.69]

Mean predicted aligned error: 18.4 Å